Protein AF-A0A703WLR1-F1 (afdb_monomer_lite)

Sequence (209 aa):
PRKRPPRTPEEREQLISGALWGAVGVMTLAILAGAFWLFSSSSPGSDNGQAPAMAQDEPPREAPSARETLNHMGITWDAFTMRAAIERNDTRVTALFLQGGMNWQLAWTEQAFAAGHTEVLQLLLRYPALMDEVKPCRRFITTLSHDMSSGAPLTAMHKTYLQTFCTVPAVVTRQQHDTEQARLRAQARPSADNKKWLKIQSAIYDAIH

Secondary structure (DSSP, 8-state):
-PPPPPPPHHHHHHHHHHHHHHHHHHHHHHHHHHHHHHHH----------PPP----PPPPPPPPHHHHHHHTT---SHHHHHHHHHTT-HHHHHHHHHTT--B-GGGHHHHHHTT-HHHHHHHHT-GGGB--SSHHHHHHHHHHHHHHTT----HHHHHHHHHHS-SHHHHHHHHHHHHHHHHHHHHS--HHHHHHHHHHHHHHHHH-

Foldseek 3Di:
DDDDDDDDPVVVVVVVVVVVVVVVVVVVVVVVVVVVVVVPPPDDPDDDDDDDPPPPPPDPPDDDQLQRVCVVVVHDLDQVSLLVCLLVLVLSNVLSNVSNLAADELVSCLNCVVVVSVNSLVSVVVRLVSHDDDPRVVVLLVSQLVVVLVPDDCDPSVLSVCQSPQLPPVNLVVLVVQLVVLVVVCVVPVDPSSVSSNVSSVVSSVSND

pLDDT: mean 84.67, std 19.69, range [36.78, 98.75]

Radius of gyration: 35.34 Å; chains: 1; bounding box: 86×75×80 Å

Structure (mmCIF, N/CA/C/O backbone):
data_AF-A0A703WLR1-F1
#
_entry.id   AF-A0A703WLR1-F1
#
loop_
_atom_site.group_PDB
_atom_site.id
_atom_site.type_symbol
_atom_site.label_atom_id
_atom_site.label_alt_id
_atom_site.label_comp_id
_atom_site.label_asym_id
_atom_site.label_entity_id
_atom_site.label_seq_id
_atom_site.pdbx_PDB_ins_code
_atom_site.Cartn_x
_atom_site.Cartn_y
_atom_site.Cartn_z
_atom_site.occupancy
_atom_site.B_iso_or_equiv
_atom_site.auth_seq_id
_atom_site.auth_comp_id
_atom_site.auth_asym_id
_atom_site.auth_atom_id
_atom_site.pdbx_PDB_model_num
ATOM 1 N N . PRO A 1 1 ? -62.593 -61.110 56.058 1.00 46.69 1 PRO A N 1
ATOM 2 C CA . PRO A 1 1 ? -61.627 -59.987 55.958 1.00 46.69 1 PRO A CA 1
ATOM 3 C C . PRO A 1 1 ? -60.226 -60.481 55.533 1.00 46.69 1 PRO A C 1
ATOM 5 O O . PRO A 1 1 ? -59.470 -60.986 56.357 1.00 46.69 1 PRO A O 1
ATOM 8 N N . ARG A 1 2 ? -59.899 -60.407 54.233 1.00 40.38 2 ARG A N 1
ATOM 9 C CA . ARG A 1 2 ? -58.567 -60.769 53.706 1.00 40.38 2 ARG A CA 1
ATOM 10 C C . ARG A 1 2 ? -57.555 -59.671 54.065 1.00 40.38 2 ARG A C 1
ATOM 12 O O . ARG A 1 2 ? -57.727 -58.531 53.642 1.00 40.38 2 ARG A O 1
ATOM 19 N N . LYS A 1 3 ? -56.513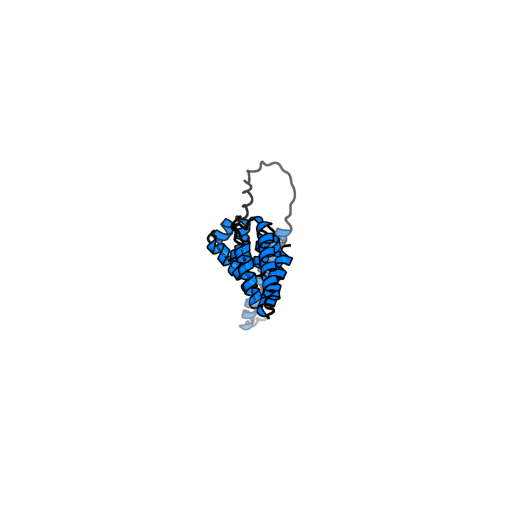 -60.008 54.835 1.00 51.22 3 LYS A N 1
ATOM 20 C CA . LYS A 1 3 ? -55.361 -59.125 55.090 1.00 51.22 3 LYS A CA 1
ATOM 21 C C . LYS A 1 3 ? -54.449 -59.108 53.854 1.00 51.22 3 LYS A C 1
ATOM 23 O O . LYS A 1 3 ? -54.078 -60.170 53.361 1.00 51.22 3 LYS A O 1
ATOM 28 N N . ARG A 1 4 ? -54.121 -57.912 53.348 1.00 56.56 4 ARG A N 1
ATOM 29 C CA . ARG A 1 4 ? -53.139 -57.705 52.267 1.00 56.56 4 ARG A CA 1
ATOM 30 C C . ARG A 1 4 ? -51.719 -58.028 52.767 1.00 56.56 4 ARG A C 1
ATOM 32 O O . ARG A 1 4 ? -51.407 -57.647 53.896 1.00 56.56 4 ARG A O 1
ATOM 39 N N . PRO A 1 5 ? -50.875 -58.692 51.958 1.00 58.88 5 PRO A N 1
ATOM 40 C CA . PRO A 1 5 ? -49.481 -58.958 52.306 1.00 58.88 5 PRO A CA 1
ATOM 41 C C . PRO A 1 5 ? -48.617 -57.679 52.241 1.00 58.88 5 PRO A C 1
ATOM 43 O O . PRO A 1 5 ? -48.977 -56.734 51.533 1.00 58.88 5 PRO A O 1
ATOM 46 N N . PRO A 1 6 ? -47.505 -57.625 53.000 1.00 60.09 6 PRO A N 1
ATOM 47 C CA . PRO A 1 6 ? -46.609 -56.470 53.063 1.00 60.09 6 PRO A CA 1
ATOM 48 C C . PRO A 1 6 ? -45.789 -56.311 51.771 1.00 60.09 6 PRO A C 1
ATOM 50 O O . PRO A 1 6 ? -45.337 -57.297 51.194 1.00 60.09 6 PRO A O 1
ATOM 53 N N . ARG A 1 7 ? -45.610 -55.058 51.329 1.00 54.00 7 ARG A N 1
ATOM 54 C CA . ARG A 1 7 ? -44.878 -54.683 50.103 1.00 54.00 7 ARG A CA 1
ATOM 55 C C . ARG A 1 7 ? -43.366 -54.891 50.235 1.00 54.00 7 ARG A C 1
ATOM 57 O O . ARG A 1 7 ? -42.797 -54.604 51.289 1.00 54.00 7 ARG A O 1
ATOM 64 N N . THR A 1 8 ? -42.734 -55.338 49.152 1.00 64.50 8 THR A N 1
ATOM 65 C CA . THR A 1 8 ? -41.286 -55.568 49.013 1.00 64.50 8 THR A CA 1
ATOM 66 C C . THR A 1 8 ? -40.520 -54.264 48.716 1.00 64.50 8 THR A C 1
ATOM 68 O O . THR A 1 8 ? -41.110 -53.299 48.224 1.00 64.50 8 THR A O 1
ATOM 71 N N . PRO A 1 9 ? -39.210 -54.193 49.032 1.00 57.81 9 PRO A N 1
ATOM 72 C CA . PRO A 1 9 ? -38.400 -52.969 48.926 1.00 57.81 9 PRO A CA 1
ATOM 73 C C . PRO A 1 9 ? -38.309 -52.376 47.509 1.00 57.81 9 PRO A C 1
ATOM 75 O O . PRO A 1 9 ? -38.239 -51.156 47.382 1.00 57.81 9 PRO A O 1
ATOM 78 N N . GLU A 1 10 ? -38.414 -53.188 46.455 1.00 56.84 10 GLU A N 1
ATOM 79 C CA . GLU A 1 10 ? -38.386 -52.708 45.061 1.00 56.84 10 GLU A CA 1
ATOM 80 C C . GLU A 1 10 ? -39.601 -51.831 44.693 1.00 56.84 10 GLU A C 1
ATOM 82 O O . GLU A 1 10 ? -39.481 -50.883 43.917 1.00 56.84 10 GLU A O 1
ATOM 87 N N . GLU A 1 11 ? -40.766 -52.064 45.313 1.00 54.84 11 GLU A N 1
ATOM 88 C CA . GLU A 1 11 ? -41.981 -51.267 45.071 1.00 54.84 11 GLU A CA 1
ATOM 89 C C . GLU A 1 11 ? -41.856 -49.851 45.675 1.00 54.84 11 GLU A C 1
ATOM 91 O O . GLU A 1 11 ? -42.525 -48.917 45.237 1.00 54.84 11 GLU A O 1
ATOM 96 N N . ARG A 1 12 ? -40.970 -49.653 46.665 1.00 55.62 12 ARG A N 1
ATOM 97 C CA . ARG A 1 12 ? -40.674 -48.328 47.242 1.00 55.62 12 ARG A CA 1
ATOM 98 C C . ARG A 1 12 ? -39.767 -47.492 46.342 1.00 55.62 12 ARG A C 1
ATOM 100 O O . ARG A 1 12 ? -39.989 -46.289 46.238 1.00 55.62 12 ARG A O 1
ATOM 107 N N . GLU A 1 13 ? -38.784 -48.100 45.686 1.00 53.94 13 GLU A N 1
ATOM 108 C CA . GLU A 1 13 ? -37.842 -47.375 44.824 1.00 53.94 13 GLU A CA 1
ATOM 109 C C . GLU A 1 13 ? -38.497 -46.900 43.522 1.00 53.94 13 GLU A C 1
ATOM 111 O O . GLU A 1 13 ? -38.251 -45.775 43.085 1.00 53.94 13 GLU A O 1
ATOM 116 N N . GLN A 1 14 ? -39.423 -47.686 42.959 1.00 54.88 14 GLN A N 1
ATOM 117 C CA . GLN A 1 14 ? -40.229 -47.261 41.807 1.00 54.88 14 GLN A CA 1
ATOM 118 C C . GLN A 1 14 ? -41.190 -46.105 42.133 1.00 54.88 14 GLN A C 1
ATOM 120 O O . GLN A 1 14 ? -41.422 -45.240 41.288 1.00 54.88 14 GLN A O 1
ATOM 125 N N . LEU A 1 15 ? -41.716 -46.034 43.361 1.00 56.34 15 LEU A N 1
ATOM 126 C CA . LEU A 1 15 ? -42.541 -44.899 43.798 1.00 56.34 15 LEU A CA 1
ATOM 127 C C . LEU A 1 15 ? -41.709 -43.622 43.990 1.00 56.34 15 LEU A C 1
ATOM 129 O O . LEU A 1 15 ? -42.185 -42.527 43.690 1.00 56.34 15 LEU A O 1
ATOM 133 N N . ILE A 1 16 ? -40.463 -43.757 44.455 1.00 54.78 16 ILE A N 1
ATOM 134 C CA . ILE A 1 16 ? -39.543 -42.628 44.645 1.00 54.78 16 ILE A CA 1
ATOM 135 C C . ILE A 1 16 ? -39.036 -42.105 43.293 1.00 54.78 16 ILE A C 1
ATOM 137 O O . ILE A 1 16 ? -39.002 -40.890 43.087 1.00 54.78 16 ILE A O 1
ATOM 141 N N . SER A 1 17 ? -38.713 -42.988 42.340 1.00 55.53 17 SER A N 1
ATOM 142 C CA . SER A 1 17 ? -38.287 -42.565 40.999 1.00 55.53 17 SER A CA 1
ATOM 143 C C . SER A 1 17 ? -39.435 -41.927 40.205 1.00 55.53 17 SER A C 1
ATOM 145 O O . SER A 1 17 ? -39.232 -40.892 39.571 1.00 55.53 17 SER A O 1
ATOM 147 N N . GLY A 1 18 ? -40.663 -42.448 40.322 1.00 56.47 18 GLY A N 1
ATOM 148 C CA . GLY A 1 18 ? -41.851 -41.855 39.700 1.00 56.47 18 GLY A CA 1
ATOM 149 C C . GLY A 1 18 ? -42.177 -40.446 40.212 1.00 56.47 18 GLY A C 1
ATOM 150 O O . GLY A 1 18 ? -42.551 -39.574 39.427 1.00 56.47 18 GLY A O 1
ATOM 151 N N . ALA A 1 19 ? -41.981 -40.184 41.510 1.00 57.59 19 ALA A N 1
ATOM 152 C CA . ALA A 1 19 ? -42.205 -38.863 42.102 1.00 57.59 19 ALA A CA 1
ATOM 153 C C . ALA A 1 19 ? -41.153 -37.824 41.664 1.00 57.59 19 ALA A C 1
ATOM 155 O O . ALA A 1 19 ? -41.494 -36.670 41.397 1.00 57.59 19 ALA A O 1
ATOM 156 N N . LEU A 1 20 ? -39.886 -38.236 41.543 1.00 59.34 20 LEU A N 1
ATOM 157 C CA . LEU A 1 20 ? -38.783 -37.372 41.105 1.00 59.34 20 LEU A CA 1
ATOM 158 C C . LEU A 1 20 ? -38.925 -36.940 39.640 1.00 59.34 20 LEU A C 1
ATOM 160 O O . LEU A 1 20 ? -38.768 -35.758 39.331 1.00 59.34 20 LEU A O 1
ATOM 164 N N . TRP A 1 21 ? -39.290 -37.862 38.745 1.00 55.69 21 TRP A N 1
ATOM 165 C CA . TRP A 1 21 ? -39.524 -37.527 37.336 1.00 55.69 21 TRP A CA 1
ATOM 166 C C . TRP A 1 21 ? -40.805 -36.706 37.121 1.00 55.69 21 TRP A C 1
ATOM 168 O O . TRP A 1 21 ? -40.839 -35.845 36.240 1.00 55.69 21 TRP A O 1
ATOM 178 N N . GLY A 1 22 ? -41.828 -36.885 37.967 1.00 59.03 22 GLY A N 1
ATOM 179 C CA . GLY A 1 22 ? -43.034 -36.050 37.954 1.00 59.03 22 GLY A CA 1
ATOM 180 C C . GLY A 1 22 ? -42.752 -34.572 38.259 1.00 59.03 22 GLY A C 1
ATOM 181 O O . GLY A 1 22 ? -43.298 -33.693 37.594 1.00 59.03 22 GLY A O 1
ATOM 182 N N . ALA A 1 23 ? -41.853 -34.284 39.206 1.00 58.84 23 ALA A N 1
ATOM 183 C CA . ALA A 1 23 ? -41.486 -32.913 39.569 1.00 58.84 23 ALA A CA 1
ATOM 184 C C . ALA A 1 23 ? -40.753 -32.172 38.434 1.00 58.84 23 ALA A C 1
ATOM 186 O O . ALA A 1 23 ? -41.050 -31.006 38.170 1.00 58.84 23 ALA A O 1
ATOM 187 N N . VAL A 1 24 ? -39.851 -32.853 37.715 1.00 63.34 24 VAL A N 1
ATOM 188 C CA . VAL A 1 24 ? -39.143 -32.270 36.559 1.00 63.34 24 VAL A CA 1
ATOM 189 C C . VAL A 1 24 ? -40.120 -31.953 35.424 1.00 63.34 24 VAL A C 1
ATOM 191 O O . VAL A 1 24 ? -40.064 -30.859 34.865 1.00 63.34 24 VAL A O 1
ATOM 194 N N . GLY A 1 25 ? -41.069 -32.857 35.143 1.00 61.12 25 GLY A N 1
ATOM 195 C CA . GLY A 1 25 ? -42.097 -32.648 34.117 1.00 61.12 25 GLY A CA 1
ATOM 196 C C . GLY A 1 25 ? -42.988 -31.428 34.388 1.00 61.12 25 GLY A C 1
ATOM 197 O O . GLY A 1 25 ? -43.220 -30.616 33.487 1.00 61.12 25 GLY A O 1
ATOM 198 N N . VAL A 1 26 ? -43.431 -31.246 35.638 1.00 66.88 26 VAL A N 1
ATOM 199 C CA . VAL A 1 26 ? -44.234 -30.078 36.050 1.00 66.88 26 VAL A CA 1
ATOM 200 C C . VAL A 1 26 ? -43.423 -28.781 35.951 1.00 66.88 26 VAL A C 1
ATOM 202 O O . VAL A 1 26 ? -43.942 -27.773 35.471 1.00 66.88 26 VAL A O 1
ATOM 205 N N . MET A 1 27 ? -42.139 -28.804 36.324 1.00 61.84 27 MET A N 1
ATOM 206 C CA . MET A 1 27 ? -41.269 -27.626 36.245 1.00 61.84 27 MET A CA 1
ATOM 207 C C . MET A 1 27 ? -41.042 -27.174 34.794 1.00 61.84 27 MET A C 1
ATOM 209 O O . MET A 1 27 ? -41.121 -25.983 34.497 1.00 61.84 27 MET A O 1
ATOM 213 N N . THR A 1 28 ? -40.834 -28.110 33.862 1.00 63.97 28 THR A N 1
ATOM 214 C CA . THR A 1 28 ? -40.693 -27.784 32.432 1.00 63.97 28 THR A CA 1
ATOM 215 C C . THR A 1 28 ? -41.977 -27.222 31.817 1.00 63.97 28 THR A C 1
ATOM 217 O O . THR A 1 28 ? -41.912 -26.270 31.041 1.00 63.97 28 THR A O 1
ATOM 220 N N . LEU A 1 29 ? -43.151 -27.741 32.200 1.00 63.47 29 LEU A N 1
ATOM 221 C CA . LEU A 1 29 ? -44.443 -27.204 31.756 1.00 63.47 29 LEU A CA 1
ATOM 222 C C . LEU A 1 29 ? -44.704 -25.793 32.307 1.00 63.47 29 LEU A C 1
ATOM 224 O O . LEU A 1 29 ? -45.230 -24.953 31.581 1.00 63.47 29 LEU A O 1
ATOM 228 N N . ALA A 1 30 ? -44.285 -25.500 33.542 1.00 61.19 30 ALA A N 1
ATOM 229 C CA . ALA A 1 30 ? -44.392 -24.161 34.123 1.00 61.19 30 ALA A CA 1
ATOM 230 C C . ALA A 1 30 ? -43.510 -23.129 33.394 1.00 61.19 30 ALA A C 1
ATOM 232 O O . ALA A 1 30 ? -43.954 -22.008 33.148 1.00 61.19 30 ALA A O 1
ATOM 233 N N . ILE A 1 31 ? -42.292 -23.510 32.989 1.00 65.06 31 ILE A N 1
ATOM 234 C CA . ILE A 1 31 ? -41.385 -22.634 32.227 1.00 65.06 31 ILE A CA 1
ATOM 235 C C . ILE A 1 31 ? -41.951 -22.346 30.828 1.00 65.06 31 ILE A C 1
ATOM 237 O O . ILE A 1 31 ? -41.931 -21.199 30.381 1.00 65.06 31 ILE A O 1
ATOM 241 N N . LEU A 1 32 ? -42.512 -23.355 30.153 1.00 60.47 32 LEU A N 1
ATOM 242 C CA . LEU A 1 32 ? -43.127 -23.181 28.832 1.00 60.47 32 LEU A CA 1
ATOM 243 C C . LEU A 1 32 ? -44.427 -22.360 28.891 1.00 60.47 32 LEU A C 1
ATOM 245 O O . LEU A 1 32 ? -44.645 -21.511 28.028 1.00 60.47 32 LEU A O 1
ATOM 249 N N . ALA A 1 33 ? -45.257 -22.547 29.921 1.00 58.94 33 ALA A N 1
ATOM 250 C CA . ALA A 1 33 ? -46.454 -21.732 30.134 1.00 58.94 33 ALA A CA 1
ATOM 251 C C . ALA A 1 33 ? -46.106 -20.267 30.467 1.00 58.94 33 ALA A C 1
ATOM 253 O O . ALA A 1 33 ? -46.745 -19.354 29.946 1.00 58.94 33 ALA A O 1
ATOM 254 N N . GLY A 1 34 ? -45.060 -20.031 31.269 1.00 57.19 34 GLY A N 1
ATOM 255 C CA . GLY A 1 34 ? -44.554 -18.686 31.560 1.00 57.19 34 GLY A CA 1
ATOM 256 C C . GLY A 1 34 ? -43.988 -17.981 30.322 1.00 57.19 34 GLY A C 1
ATOM 257 O O . GLY A 1 34 ? -44.270 -16.805 30.102 1.00 57.19 34 GLY A O 1
ATOM 258 N N . ALA A 1 35 ? -43.259 -18.707 29.467 1.00 58.25 35 ALA A N 1
ATOM 259 C CA . ALA A 1 35 ? -42.756 -18.172 28.203 1.00 58.25 35 ALA A CA 1
ATOM 260 C C . ALA A 1 35 ? -43.896 -17.830 27.225 1.00 58.25 35 ALA A C 1
ATOM 262 O O . ALA A 1 35 ? -43.869 -16.773 26.602 1.00 58.25 35 ALA A O 1
ATOM 263 N N . PHE A 1 36 ? -44.934 -18.668 27.129 1.00 57.81 36 PHE A N 1
ATOM 264 C CA . PHE A 1 36 ? -46.099 -18.390 26.282 1.00 57.81 36 PHE A CA 1
ATOM 265 C C . PHE A 1 36 ? -46.909 -17.174 26.769 1.00 57.81 36 PHE A C 1
ATOM 267 O O . PHE A 1 36 ? -47.386 -16.385 25.954 1.00 57.81 36 PHE A O 1
ATOM 274 N N . TRP A 1 37 ? -47.015 -16.968 28.088 1.00 57.16 37 TRP A N 1
ATOM 275 C CA . TRP A 1 37 ? -47.720 -15.812 28.652 1.00 57.16 37 TRP A CA 1
ATOM 276 C C . TRP A 1 37 ? -46.993 -14.485 28.373 1.00 57.16 37 TRP A C 1
ATOM 278 O O . TRP A 1 37 ? -47.643 -13.494 28.048 1.00 57.16 37 TRP A O 1
ATOM 288 N N . LEU A 1 38 ? -45.654 -14.481 28.388 1.00 56.09 38 LEU A N 1
ATOM 289 C CA . LEU A 1 38 ? -44.841 -13.300 28.057 1.00 56.09 38 LEU A CA 1
ATOM 290 C C . LEU A 1 38 ? -44.898 -12.909 26.569 1.00 56.09 38 LEU A C 1
ATOM 292 O O . LEU A 1 38 ? -44.753 -11.734 26.246 1.00 56.09 38 LEU A O 1
ATOM 296 N N . PHE A 1 39 ? -45.136 -13.864 25.663 1.00 52.44 39 PHE A N 1
ATOM 297 C CA . PHE A 1 39 ? -45.285 -13.586 24.226 1.00 52.44 39 PHE A CA 1
ATOM 298 C C . PHE A 1 39 ? -46.722 -13.223 23.808 1.00 52.44 39 PHE A C 1
ATOM 300 O O . PHE A 1 39 ? -46.909 -12.654 22.735 1.00 52.44 39 PHE A O 1
ATOM 307 N N . SER A 1 40 ? -47.731 -13.526 24.635 1.00 51.97 40 SER A N 1
ATOM 308 C CA . SER A 1 40 ? -49.145 -13.227 24.354 1.00 51.97 40 SER A CA 1
ATOM 309 C C . SER A 1 40 ? -49.639 -11.909 24.965 1.00 51.97 40 SER A C 1
ATOM 311 O O . SER A 1 40 ? -50.743 -11.476 24.635 1.00 51.97 40 SER A O 1
ATOM 313 N N . SER A 1 41 ? -48.878 -11.268 25.857 1.00 48.28 41 SER A N 1
ATOM 314 C CA . SER A 1 41 ? -49.281 -10.016 26.511 1.00 48.28 41 SER A CA 1
ATOM 315 C C . SER A 1 41 ? -48.875 -8.756 25.732 1.00 48.28 41 SER A C 1
ATOM 317 O O . SER A 1 41 ? -48.547 -7.730 26.330 1.00 48.28 41 SER A O 1
ATOM 319 N N . SER A 1 42 ? -48.896 -8.801 24.399 1.00 52.50 42 SER A N 1
ATOM 320 C CA . SER A 1 42 ? -48.833 -7.607 23.553 1.00 52.50 42 SER A CA 1
ATOM 321 C C . SER A 1 42 ? -50.194 -6.890 23.571 1.00 52.50 42 SER A C 1
ATOM 323 O O . SER A 1 42 ? -51.087 -7.191 22.787 1.00 52.50 42 SER A O 1
ATOM 325 N N . SER A 1 43 ? -50.302 -5.947 24.515 1.00 50.50 43 SER A N 1
ATOM 326 C CA . SER A 1 43 ? -51.181 -4.765 24.596 1.00 50.50 43 SER A CA 1
ATOM 327 C C . SER A 1 43 ? -52.703 -4.921 24.431 1.00 50.50 43 SER A C 1
ATOM 329 O O . SER A 1 43 ? -53.198 -5.116 23.324 1.00 50.50 43 SER A O 1
ATOM 331 N N . PRO A 1 44 ? -53.485 -4.512 25.447 1.00 41.16 44 PRO A N 1
ATOM 332 C CA . PRO A 1 44 ? -54.644 -3.671 25.224 1.00 41.16 44 PRO A CA 1
ATOM 333 C C . PRO A 1 44 ? -54.212 -2.206 25.358 1.00 41.16 44 PRO A C 1
ATOM 335 O O . PRO A 1 44 ? -53.826 -1.745 26.431 1.00 41.16 44 PRO A O 1
ATOM 338 N N . GLY A 1 45 ? -54.297 -1.454 24.260 1.00 53.25 45 GLY A N 1
ATOM 339 C CA . GLY A 1 45 ? -54.492 -0.016 24.376 1.00 53.25 45 GLY A CA 1
ATOM 340 C C . GLY A 1 45 ? -55.790 0.211 25.151 1.00 53.25 45 GLY A C 1
ATOM 341 O O . GLY A 1 45 ? -56.861 -0.221 24.731 1.00 53.25 45 GLY A O 1
ATOM 342 N N . SER A 1 46 ? -55.693 0.815 26.325 1.00 36.78 46 SER A N 1
ATOM 343 C CA . SER A 1 46 ? -56.839 1.299 27.087 1.00 36.78 46 SER A CA 1
ATOM 344 C C . SER A 1 46 ? -56.411 2.595 27.740 1.00 36.78 46 SER A C 1
ATOM 346 O O . SER A 1 46 ? -55.773 2.625 28.787 1.00 36.78 46 SER A O 1
ATOM 348 N N . ASP A 1 47 ? -56.716 3.655 27.006 1.00 48.16 47 ASP A N 1
ATOM 349 C CA . ASP A 1 47 ? -56.716 5.028 27.459 1.00 48.16 47 ASP A CA 1
ATOM 350 C C . ASP A 1 47 ? -57.678 5.146 28.650 1.00 48.16 47 ASP A C 1
ATOM 352 O O . ASP A 1 47 ? -58.874 4.887 28.522 1.00 48.16 47 ASP A O 1
ATOM 356 N N . ASN A 1 48 ? -57.135 5.440 29.829 1.00 41.59 48 ASN A N 1
ATOM 357 C CA . ASN A 1 48 ? -57.898 5.913 30.976 1.00 41.59 48 ASN A CA 1
ATOM 358 C C . ASN A 1 48 ? -56.966 6.689 31.913 1.00 41.59 48 ASN A C 1
ATOM 360 O O . ASN A 1 48 ? -56.321 6.139 32.800 1.00 41.59 48 ASN A O 1
ATOM 364 N N . GLY A 1 49 ? -56.899 7.995 31.660 1.00 50.00 49 GLY A N 1
ATOM 365 C CA . GLY A 1 49 ? -56.967 9.057 32.664 1.00 50.00 49 GLY A CA 1
ATOM 366 C C . GLY A 1 49 ? -56.389 8.804 34.057 1.00 50.00 49 GLY A C 1
ATOM 367 O O . GLY A 1 49 ? -57.110 8.950 35.035 1.00 50.00 49 GLY A O 1
ATOM 368 N N . GLN A 1 50 ? -55.083 8.584 34.175 1.00 42.31 50 GLN A N 1
ATOM 369 C CA . GLN A 1 50 ? -54.335 8.943 35.380 1.00 42.31 50 GLN A CA 1
ATOM 370 C C . GLN A 1 50 ? -52.971 9.490 34.954 1.00 42.31 50 GLN A C 1
ATOM 372 O O . GLN A 1 50 ? -52.263 8.862 34.171 1.00 42.31 50 GLN A O 1
ATOM 377 N N . ALA A 1 51 ? -52.641 10.693 35.430 1.00 46.22 51 ALA A N 1
ATOM 378 C CA . ALA A 1 51 ? -51.407 11.402 35.102 1.00 46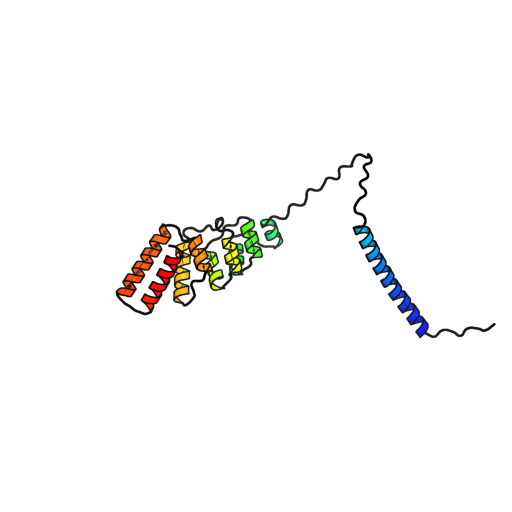.22 51 ALA A CA 1
ATOM 379 C C . ALA A 1 51 ? -50.188 10.469 35.227 1.00 46.22 51 ALA A C 1
ATOM 381 O O . ALA A 1 51 ? -50.023 9.850 36.284 1.00 46.22 51 ALA A O 1
ATOM 382 N N . PRO A 1 52 ? -49.332 10.353 34.195 1.00 43.19 52 PRO A N 1
ATOM 383 C CA . PRO A 1 52 ? -48.169 9.503 34.305 1.00 43.19 52 PRO A CA 1
ATOM 384 C C . PRO A 1 52 ? -47.222 10.157 35.310 1.00 43.19 52 PRO A C 1
ATOM 386 O O . PRO A 1 52 ? -46.772 11.290 35.127 1.00 43.19 52 PRO A O 1
ATOM 389 N N . ALA A 1 53 ? -46.910 9.430 36.384 1.00 48.88 53 ALA A N 1
ATOM 390 C CA . ALA A 1 53 ? -45.632 9.612 37.045 1.00 48.88 53 ALA A CA 1
ATOM 391 C C . ALA A 1 53 ? -44.585 9.542 35.933 1.00 48.88 53 ALA A C 1
ATOM 393 O O . ALA A 1 53 ? -44.580 8.574 35.174 1.00 48.88 53 ALA A O 1
ATOM 394 N N . MET A 1 54 ? -43.793 10.604 35.778 1.00 41.88 54 MET A N 1
ATOM 395 C CA . MET A 1 54 ? -42.745 10.670 34.771 1.00 41.88 54 MET A CA 1
ATOM 396 C C . MET A 1 54 ? -41.804 9.484 34.992 1.00 41.88 54 MET A C 1
ATOM 398 O O . MET A 1 54 ? -40.897 9.549 35.819 1.00 41.88 54 MET A O 1
ATOM 402 N N . ALA A 1 55 ? -42.039 8.388 34.271 1.00 52.69 55 ALA A N 1
ATOM 403 C CA . ALA A 1 55 ? -40.984 7.471 33.920 1.00 52.69 55 ALA A CA 1
ATOM 404 C C . ALA A 1 55 ? -40.028 8.335 33.106 1.00 52.69 55 ALA A C 1
ATOM 406 O O . ALA A 1 55 ? -40.328 8.733 31.982 1.00 52.69 55 ALA A O 1
ATOM 407 N N . GLN A 1 56 ? -38.944 8.754 33.751 1.00 48.44 56 GLN A N 1
ATOM 408 C CA . GLN A 1 56 ? -37.785 9.231 33.031 1.00 48.44 56 GLN A CA 1
ATOM 409 C C . GLN A 1 56 ? -37.396 8.063 32.131 1.00 48.44 56 GLN A C 1
ATOM 411 O O . GLN A 1 56 ? -36.883 7.060 32.624 1.00 48.44 56 GLN A O 1
ATOM 416 N N . ASP A 1 57 ? -37.740 8.154 30.846 1.00 51.16 57 ASP A N 1
ATOM 417 C CA . ASP A 1 57 ? -37.082 7.372 29.811 1.00 51.16 57 ASP A CA 1
ATOM 418 C C . ASP A 1 57 ? -35.590 7.632 30.015 1.00 51.16 57 ASP A C 1
ATOM 420 O O . ASP A 1 57 ? -35.091 8.728 29.743 1.00 51.16 57 ASP A O 1
ATOM 424 N N . GLU A 1 58 ? -34.893 6.664 30.612 1.00 53.25 58 GLU A N 1
ATOM 425 C CA . GLU A 1 58 ? -33.442 6.670 30.641 1.00 53.25 58 GLU A CA 1
ATOM 426 C C . GLU A 1 58 ? -33.032 6.696 29.164 1.00 53.25 58 GLU A C 1
ATOM 428 O O . GLU A 1 58 ? -33.435 5.798 28.414 1.00 53.25 58 GLU A O 1
ATOM 433 N N . PRO A 1 59 ? -32.345 7.755 28.694 1.00 59.38 59 PRO A N 1
ATOM 434 C CA . PRO A 1 59 ? -32.029 7.878 27.282 1.00 59.38 59 PRO A CA 1
ATOM 435 C C . PRO A 1 59 ? -31.298 6.605 26.840 1.00 59.38 59 PRO A C 1
ATOM 437 O O . PRO A 1 59 ? -30.488 6.084 27.618 1.00 59.38 59 PRO A O 1
ATOM 440 N N . PRO A 1 60 ? -31.578 6.073 25.632 1.00 66.06 60 PRO A N 1
ATOM 441 C CA . PRO A 1 60 ? -30.925 4.864 25.150 1.00 66.06 60 PRO A CA 1
ATOM 442 C C . PRO A 1 60 ? -29.422 5.009 25.357 1.00 66.06 60 PRO A C 1
ATOM 444 O O . PRO A 1 60 ? -28.844 5.984 24.875 1.00 66.06 60 PRO A O 1
ATOM 447 N N . ARG A 1 61 ? -28.802 4.091 26.115 1.00 68.00 61 ARG A N 1
ATOM 448 C CA . ARG A 1 61 ? -27.350 4.125 26.326 1.00 68.00 61 ARG A CA 1
ATOM 449 C C . ARG A 1 61 ? -26.684 4.218 24.964 1.00 68.00 61 ARG A C 1
ATOM 451 O O . ARG A 1 61 ? -26.836 3.317 24.138 1.00 68.00 61 ARG A O 1
ATOM 458 N N . GLU A 1 62 ? -25.983 5.321 24.748 1.00 78.69 62 GLU A N 1
ATOM 459 C CA . GLU A 1 62 ? -25.207 5.543 23.541 1.00 78.69 62 GLU A CA 1
ATOM 460 C C . GLU A 1 62 ? -24.231 4.369 23.396 1.00 78.69 62 GLU A C 1
ATOM 462 O O . GLU A 1 62 ? -23.599 3.948 24.372 1.00 78.69 62 GLU A O 1
ATOM 467 N N . ALA A 1 63 ? -24.191 3.749 22.213 1.00 79.81 63 ALA A N 1
ATOM 468 C CA . ALA A 1 63 ? -23.278 2.636 21.981 1.00 79.81 63 ALA A CA 1
ATOM 469 C C . ALA A 1 63 ? -21.842 3.116 22.257 1.00 79.81 63 ALA A C 1
ATOM 471 O O . ALA A 1 63 ? -21.506 4.232 21.852 1.00 79.81 63 ALA A O 1
ATOM 472 N N . PRO A 1 64 ? -20.999 2.309 22.933 1.00 86.69 64 PRO A N 1
ATOM 473 C CA . PRO A 1 64 ? -19.673 2.754 23.330 1.00 86.69 64 PRO A CA 1
ATOM 474 C C . PRO A 1 64 ? -18.879 3.195 22.106 1.00 86.69 64 PRO A C 1
ATOM 476 O O . PRO A 1 64 ? -18.891 2.528 21.064 1.00 86.69 64 PRO A O 1
ATOM 479 N N . SER A 1 65 ? -18.165 4.309 22.236 1.00 93.56 65 SER A N 1
ATOM 480 C CA . SER A 1 65 ? -17.330 4.809 21.148 1.00 93.56 65 SER A CA 1
ATOM 481 C C . SER A 1 65 ? -16.234 3.795 20.788 1.00 93.56 65 SER A C 1
ATOM 483 O O . SER A 1 65 ? -15.874 2.906 21.571 1.00 93.56 65 SER A O 1
ATOM 485 N N . ALA A 1 66 ? -15.646 3.917 19.594 1.00 96.06 66 ALA A N 1
ATOM 486 C CA . ALA A 1 66 ? -14.564 3.019 19.182 1.00 96.06 66 ALA A CA 1
ATOM 487 C C . ALA A 1 66 ? -13.363 3.076 20.152 1.00 96.06 66 ALA A C 1
ATOM 489 O O . ALA A 1 66 ? -12.743 2.053 20.445 1.00 96.06 66 ALA A O 1
ATOM 490 N N . ARG A 1 67 ? -13.087 4.262 20.715 1.00 95.06 67 ARG A N 1
ATOM 491 C CA . ARG A 1 67 ? -12.044 4.467 21.732 1.00 95.06 67 ARG A CA 1
ATOM 492 C C . ARG A 1 67 ? -12.403 3.824 23.068 1.00 95.06 67 ARG A C 1
ATOM 494 O O . ARG A 1 67 ? -11.556 3.160 23.656 1.00 95.06 67 ARG A O 1
ATOM 501 N N . GLU A 1 68 ? -13.643 3.970 23.530 1.00 95.56 68 GLU A N 1
ATOM 502 C CA . GLU A 1 68 ? -14.121 3.285 24.742 1.00 95.56 68 GLU A CA 1
ATOM 503 C C . GLU A 1 68 ? -14.053 1.768 24.595 1.00 95.56 68 GLU A C 1
ATOM 505 O O . GLU A 1 68 ? -13.601 1.080 25.506 1.00 95.56 68 GLU A O 1
ATOM 510 N N . THR A 1 69 ? -14.425 1.246 23.426 1.00 97.06 69 THR A N 1
ATOM 511 C CA . THR A 1 69 ? -14.352 -0.188 23.136 1.00 97.06 69 THR A CA 1
ATOM 512 C C . THR A 1 69 ? -12.912 -0.704 23.224 1.00 97.06 69 THR A C 1
ATOM 514 O O . THR A 1 69 ? -12.675 -1.740 23.845 1.00 97.06 69 THR A O 1
ATOM 517 N N . LEU A 1 70 ? -11.938 0.022 22.661 1.00 97.19 70 LEU A N 1
ATOM 518 C CA . LEU A 1 70 ? -10.515 -0.325 22.784 1.00 97.19 70 LEU A CA 1
ATOM 519 C C . LEU A 1 70 ? -10.034 -0.271 24.238 1.00 97.19 70 LEU A C 1
ATOM 521 O O . LEU A 1 70 ? -9.380 -1.209 24.696 1.00 97.19 70 LEU A O 1
ATOM 525 N N . ASN A 1 71 ? -10.426 0.763 24.985 1.00 96.25 71 ASN A N 1
ATOM 526 C CA . ASN A 1 71 ? -10.086 0.893 26.401 1.00 96.25 71 ASN A CA 1
ATOM 527 C C . ASN A 1 71 ? -10.659 -0.265 27.235 1.00 96.25 71 ASN A C 1
ATOM 529 O O . ASN A 1 71 ? -9.952 -0.828 28.067 1.00 96.25 71 ASN A O 1
ATOM 533 N N . HIS A 1 72 ? -11.907 -0.679 26.985 1.00 96.44 72 HIS A N 1
ATOM 534 C CA . HIS A 1 72 ? -12.519 -1.843 27.640 1.00 96.44 72 HIS A CA 1
ATOM 535 C C . HIS A 1 72 ? -11.824 -3.164 27.282 1.00 96.44 72 HIS A C 1
ATOM 537 O O . HIS A 1 72 ? -11.843 -4.104 28.072 1.00 96.44 72 HIS A O 1
ATOM 543 N N . MET A 1 73 ? -11.182 -3.236 26.114 1.00 97.12 73 MET A N 1
ATOM 544 C CA . MET A 1 73 ? -10.338 -4.363 25.710 1.00 97.12 73 MET A CA 1
ATOM 545 C C . MET A 1 73 ? -8.916 -4.298 26.296 1.00 97.12 73 MET A C 1
ATOM 547 O O . MET A 1 73 ? -8.116 -5.193 26.033 1.00 97.12 73 MET A O 1
ATOM 551 N N . GLY A 1 74 ? -8.582 -3.260 27.071 1.00 96.94 74 GLY A N 1
ATOM 552 C CA . GLY A 1 74 ? -7.234 -3.041 27.599 1.00 96.94 74 GLY A CA 1
ATOM 553 C C . GLY A 1 74 ? -6.216 -2.630 26.531 1.00 96.94 74 GLY A C 1
ATOM 554 O O . GLY A 1 74 ? -5.017 -2.809 26.731 1.00 96.94 74 GLY A O 1
ATOM 555 N N . ILE A 1 75 ? -6.678 -2.110 25.390 1.00 97.81 75 ILE A N 1
ATOM 556 C CA . ILE A 1 75 ? -5.834 -1.681 24.274 1.00 97.81 75 ILE A CA 1
ATOM 557 C C . ILE A 1 75 ? -5.634 -0.169 24.348 1.00 97.81 75 ILE A C 1
ATOM 559 O O . ILE A 1 75 ? -6.598 0.595 24.356 1.00 97.81 75 ILE A O 1
ATOM 563 N N . THR A 1 76 ? -4.377 0.268 24.376 1.00 96.56 76 THR A N 1
ATOM 564 C CA . THR A 1 76 ? -4.021 1.688 24.416 1.00 96.56 76 THR A CA 1
ATOM 565 C C . THR A 1 76 ? -4.254 2.366 23.068 1.00 96.56 76 THR A C 1
ATOM 567 O O . THR A 1 76 ? -3.996 1.800 22.005 1.00 96.56 76 THR A O 1
ATOM 570 N N . TRP A 1 77 ? -4.742 3.609 23.104 1.00 97.12 77 TRP A N 1
ATOM 571 C CA . TRP A 1 77 ? -4.950 4.418 21.904 1.00 97.12 77 TRP A CA 1
ATOM 572 C C . TRP A 1 77 ? -3.639 5.069 21.439 1.00 97.12 77 TRP A C 1
ATOM 574 O O . TRP A 1 77 ? -3.362 6.228 21.751 1.00 97.12 77 TRP A O 1
ATOM 584 N N . ASP A 1 78 ? -2.814 4.331 20.697 1.00 97.31 78 ASP A N 1
ATOM 585 C CA . ASP A 1 78 ? -1.543 4.836 20.171 1.00 97.31 78 ASP A CA 1
ATOM 586 C C . ASP A 1 78 ? -1.139 4.191 18.830 1.00 97.31 78 ASP A C 1
ATOM 588 O O . ASP A 1 78 ? -1.612 3.117 18.446 1.00 97.31 78 ASP A O 1
ATOM 592 N N . ALA A 1 79 ? -0.238 4.868 18.111 1.00 97.69 79 ALA A N 1
ATOM 593 C CA . ALA A 1 79 ? 0.201 4.468 16.775 1.00 97.69 79 ALA A CA 1
ATOM 594 C C . ALA A 1 79 ? 0.958 3.130 16.755 1.00 97.69 79 ALA A C 1
ATOM 596 O O . ALA A 1 79 ? 0.851 2.384 15.782 1.00 97.69 79 ALA A O 1
ATOM 597 N N . PHE A 1 80 ? 1.719 2.812 17.807 1.00 97.88 80 PHE A N 1
ATOM 598 C CA . PHE A 1 80 ? 2.457 1.552 17.883 1.00 97.88 80 PHE A CA 1
ATOM 599 C C . PHE A 1 80 ? 1.484 0.377 17.986 1.00 97.88 80 PHE A C 1
ATOM 601 O O . PHE A 1 80 ? 1.606 -0.602 17.251 1.00 97.88 80 PHE A O 1
ATOM 608 N N . THR A 1 81 ? 0.465 0.514 18.828 1.00 98.12 81 THR A N 1
ATOM 609 C CA . THR A 1 81 ? -0.580 -0.491 19.008 1.00 98.12 81 THR A CA 1
ATOM 610 C C . THR A 1 81 ? -1.416 -0.678 17.743 1.00 98.12 81 THR A C 1
ATOM 612 O O . THR A 1 81 ? -1.655 -1.818 17.331 1.00 98.12 81 THR A O 1
ATOM 615 N N . MET A 1 82 ? -1.791 0.413 17.064 1.00 98.31 82 MET A N 1
ATOM 616 C CA . MET A 1 82 ? -2.487 0.338 15.776 1.00 98.31 82 MET A CA 1
ATOM 617 C C . MET A 1 82 ? -1.632 -0.351 14.705 1.00 98.31 82 MET A C 1
ATOM 619 O O . MET A 1 82 ? -2.115 -1.252 14.015 1.00 98.31 82 MET A O 1
ATOM 623 N N . ARG A 1 83 ? -0.354 0.028 14.581 1.00 98.44 83 ARG A N 1
ATOM 624 C CA . ARG A 1 83 ? 0.588 -0.612 13.656 1.00 98.44 83 ARG A CA 1
ATOM 625 C C . ARG A 1 83 ? 0.705 -2.108 13.937 1.00 98.44 83 ARG A C 1
ATOM 627 O O . ARG A 1 83 ? 0.598 -2.908 13.014 1.00 98.44 83 ARG A O 1
ATOM 634 N N . ALA A 1 84 ? 0.875 -2.495 15.197 1.00 98.31 84 ALA A N 1
ATOM 635 C CA . ALA A 1 84 ? 1.004 -3.897 15.573 1.00 98.31 84 ALA A CA 1
ATOM 636 C C . ALA A 1 84 ? -0.279 -4.700 15.273 1.00 98.31 84 ALA A C 1
ATOM 638 O O . ALA A 1 84 ? -0.197 -5.868 14.897 1.00 98.31 84 ALA A O 1
ATOM 639 N N . ALA A 1 85 ? -1.464 -4.091 15.398 1.00 98.56 85 ALA A N 1
ATOM 640 C 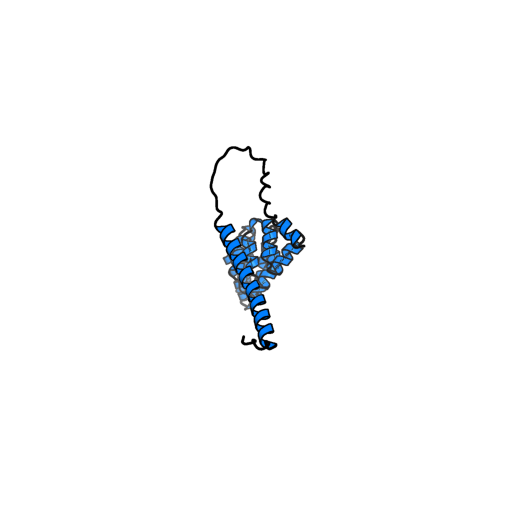CA . ALA A 1 85 ? -2.722 -4.709 14.972 1.00 98.56 85 ALA A CA 1
ATOM 641 C C . ALA A 1 85 ? -2.754 -4.955 13.452 1.00 98.56 85 ALA A C 1
ATOM 643 O O . ALA A 1 85 ? -3.131 -6.045 13.021 1.00 98.56 85 ALA A O 1
ATOM 644 N N . ILE A 1 86 ? -2.272 -3.994 12.652 1.00 98.62 86 ILE A N 1
ATOM 645 C CA . ILE A 1 86 ? -2.138 -4.148 11.194 1.00 98.62 86 ILE A CA 1
ATOM 646 C C . ILE A 1 86 ? -1.188 -5.299 10.852 1.00 98.62 86 ILE A C 1
ATOM 648 O O . ILE A 1 86 ? -1.533 -6.185 10.072 1.00 98.62 86 ILE A O 1
ATOM 652 N N . GLU A 1 87 ? -0.012 -5.332 11.475 1.00 97.81 87 GLU A N 1
ATOM 653 C CA . GLU A 1 87 ? 0.993 -6.371 11.230 1.00 97.81 87 GLU A CA 1
ATOM 654 C C . GLU A 1 87 ? 0.474 -7.777 11.572 1.00 97.81 87 GLU A C 1
ATOM 656 O O . GLU A 1 87 ? 0.830 -8.732 10.887 1.00 97.81 87 GLU A O 1
ATOM 661 N N . ARG A 1 88 ? -0.417 -7.914 12.564 1.00 97.94 88 ARG A N 1
ATOM 662 C CA . ARG A 1 88 ? -1.050 -9.189 12.957 1.00 97.94 88 ARG A CA 1
ATOM 663 C C . ARG A 1 88 ? -2.345 -9.528 12.207 1.00 97.94 88 ARG A C 1
ATOM 665 O O . ARG A 1 88 ? -2.974 -10.524 12.551 1.00 97.94 88 ARG A O 1
ATOM 672 N N . ASN A 1 89 ? -2.752 -8.729 11.217 1.00 98.50 89 ASN A N 1
ATOM 673 C CA . ASN A 1 89 ? -4.036 -8.875 10.514 1.00 98.50 89 ASN A CA 1
ATOM 674 C C . ASN A 1 89 ? -5.270 -8.793 11.444 1.00 98.50 89 ASN A C 1
ATOM 676 O O . ASN A 1 89 ? -6.312 -9.387 11.169 1.00 98.50 89 ASN A O 1
ATOM 680 N N . ASP A 1 90 ? -5.176 -8.061 12.558 1.00 98.44 90 ASP A N 1
ATOM 681 C CA . ASP A 1 90 ? -6.278 -7.893 13.510 1.00 98.44 90 ASP A CA 1
ATOM 682 C C . ASP A 1 90 ? -7.258 -6.826 13.009 1.00 98.44 90 ASP A C 1
ATOM 684 O O . ASP A 1 90 ? -7.249 -5.663 13.421 1.00 98.44 90 ASP A O 1
ATOM 688 N N . THR A 1 91 ? -8.116 -7.231 12.076 1.00 98.44 91 THR A N 1
ATOM 689 C CA . THR A 1 91 ? -9.063 -6.324 11.418 1.00 98.44 91 THR A CA 1
ATOM 690 C C . THR A 1 91 ? -10.071 -5.708 12.385 1.00 98.44 91 THR A C 1
ATOM 692 O O . THR A 1 91 ? -10.533 -4.595 12.138 1.00 98.44 91 THR A O 1
ATOM 695 N N . ARG A 1 92 ? -10.388 -6.373 13.506 1.00 98.25 92 ARG A N 1
ATOM 696 C CA . ARG A 1 92 ? -11.296 -5.846 14.533 1.00 98.25 92 ARG A CA 1
ATOM 697 C C . ARG A 1 92 ? -10.664 -4.664 15.255 1.00 98.25 92 ARG A C 1
ATOM 699 O O . ARG A 1 92 ? -11.275 -3.600 15.324 1.00 98.25 92 ARG A O 1
ATOM 706 N N . VAL A 1 93 ? -9.451 -4.838 15.777 1.00 98.44 93 VAL A N 1
ATOM 707 C CA . VAL A 1 93 ? -8.741 -3.765 16.484 1.00 98.44 93 VAL A CA 1
ATOM 708 C C . VAL A 1 93 ? -8.397 -2.636 15.520 1.00 98.44 93 VAL A C 1
ATOM 710 O O . VAL A 1 93 ? -8.679 -1.476 15.816 1.00 98.44 93 VAL A O 1
ATOM 713 N N . THR A 1 94 ? -7.878 -2.956 14.331 1.00 98.75 94 THR A N 1
ATOM 714 C CA . THR A 1 94 ? -7.584 -1.947 13.305 1.00 98.75 94 THR A CA 1
ATOM 715 C C . THR A 1 94 ? -8.834 -1.155 12.914 1.00 98.75 94 THR A C 1
ATOM 717 O O . THR A 1 94 ? -8.754 0.064 12.778 1.00 98.75 94 THR A O 1
ATOM 720 N N . ALA A 1 95 ? -10.001 -1.796 12.783 1.00 98.62 95 ALA A N 1
ATOM 721 C CA . ALA A 1 95 ? -11.238 -1.091 12.452 1.00 98.62 95 ALA A CA 1
ATOM 722 C C . ALA A 1 95 ? -11.646 -0.101 13.547 1.00 98.62 95 ALA A C 1
ATOM 724 O O . ALA A 1 95 ? -12.042 1.010 13.215 1.00 98.62 95 ALA A O 1
ATOM 725 N N . LEU A 1 96 ? -11.500 -0.457 14.826 1.00 98.56 96 LEU A N 1
ATOM 726 C CA . LEU A 1 96 ? -11.796 0.454 15.936 1.00 98.56 96 LEU A CA 1
ATOM 727 C C . LEU A 1 96 ? -10.871 1.683 15.925 1.00 98.56 96 LEU A C 1
ATOM 729 O O . LEU A 1 96 ? -11.335 2.808 16.112 1.00 98.56 96 LEU A O 1
ATOM 733 N N . PHE A 1 97 ? -9.581 1.498 15.635 1.00 98.69 97 PHE A N 1
ATOM 734 C CA . PHE A 1 97 ? -8.654 2.620 15.456 1.00 98.69 97 PHE A CA 1
ATOM 735 C C . PHE A 1 97 ? -9.071 3.546 14.307 1.00 98.69 97 PHE A C 1
ATOM 737 O O . PHE A 1 97 ? -9.116 4.764 14.471 1.00 98.69 97 PHE A O 1
ATOM 744 N N . LEU A 1 98 ? -9.435 2.980 13.157 1.00 98.50 98 LEU A N 1
ATOM 745 C CA . LEU A 1 98 ? -9.861 3.762 11.994 1.00 98.50 98 LEU A CA 1
ATOM 746 C C . LEU A 1 98 ? -11.199 4.478 12.241 1.00 98.50 98 LEU A C 1
ATOM 748 O O . LEU A 1 98 ? -11.341 5.653 11.916 1.00 98.50 98 LEU A O 1
ATOM 752 N N . GLN A 1 99 ? -12.160 3.812 12.882 1.00 97.81 99 GLN A N 1
ATOM 753 C CA . GLN A 1 99 ? -13.454 4.396 13.255 1.00 97.81 99 GLN A CA 1
ATOM 754 C C . GLN A 1 99 ? -13.309 5.537 14.267 1.00 97.81 99 GLN A C 1
ATOM 756 O O . GLN A 1 99 ? -14.036 6.522 14.188 1.00 97.81 99 GLN A O 1
ATOM 761 N N . GLY A 1 100 ? -12.354 5.440 15.196 1.00 96.75 100 GLY A N 1
ATOM 762 C CA . GLY A 1 100 ? -12.022 6.526 16.122 1.00 96.75 100 GLY A CA 1
ATOM 763 C C . GLY A 1 100 ? -11.122 7.619 15.521 1.00 96.75 100 GLY A C 1
ATOM 764 O O . GLY A 1 100 ? -10.624 8.471 16.269 1.00 96.75 100 GLY A O 1
ATOM 765 N N . GLY A 1 101 ? -10.881 7.577 14.204 1.00 97.38 101 GLY A N 1
ATOM 766 C CA . GLY A 1 101 ? -10.161 8.597 13.443 1.00 97.38 101 GLY A CA 1
ATOM 767 C C . GLY A 1 101 ? -8.642 8.578 13.613 1.00 97.38 101 GLY A C 1
ATOM 768 O O . GLY A 1 101 ? -8.015 9.623 13.467 1.00 97.38 101 GLY A O 1
ATOM 769 N N . MET A 1 102 ? -8.035 7.442 13.975 1.00 98.00 102 MET A N 1
ATOM 770 C CA . MET A 1 102 ? -6.574 7.354 14.027 1.00 98.00 102 MET A CA 1
ATOM 771 C C . MET A 1 102 ? -5.981 7.320 12.617 1.00 98.00 102 MET A C 1
ATOM 773 O O . MET A 1 102 ? -6.379 6.502 11.783 1.00 98.00 102 MET A O 1
ATOM 777 N N . ASN A 1 103 ? -4.991 8.180 12.386 1.00 98.38 103 ASN A N 1
ATOM 778 C CA . ASN A 1 103 ? -4.213 8.173 11.156 1.00 98.38 103 ASN A CA 1
ATOM 779 C C . ASN A 1 103 ? -3.339 6.917 11.057 1.00 98.38 103 ASN A C 1
ATOM 781 O O . ASN A 1 103 ? -2.844 6.400 12.060 1.00 98.38 103 ASN A O 1
ATOM 785 N N . TRP A 1 104 ? -3.095 6.467 9.830 1.00 98.25 104 TRP A N 1
ATOM 786 C CA . TRP A 1 104 ? -2.209 5.348 9.524 1.00 98.25 104 TRP A CA 1
ATOM 787 C C . TRP A 1 104 ? -1.187 5.722 8.451 1.00 98.25 104 TRP A C 1
ATOM 789 O O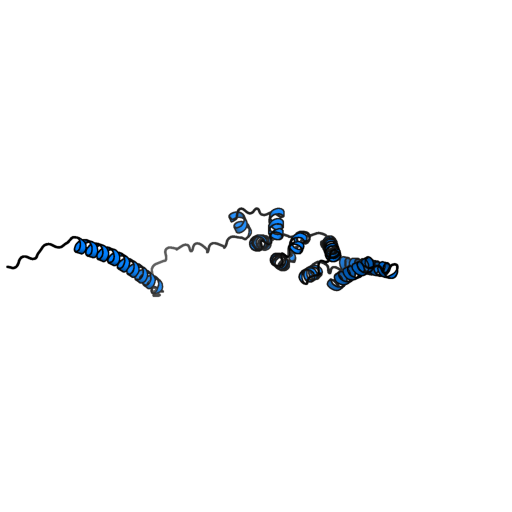 . TRP A 1 104 ? -1.350 6.706 7.739 1.00 98.25 104 TRP A O 1
ATOM 799 N N . GLN A 1 105 ? -0.112 4.942 8.333 1.00 98.19 105 GLN A N 1
ATOM 800 C CA . GLN A 1 105 ? 0.962 5.196 7.365 1.00 98.19 105 GLN A CA 1
ATOM 801 C C . GLN A 1 105 ? 1.047 4.065 6.343 1.00 98.19 105 GLN A C 1
ATOM 803 O O . GLN A 1 105 ? 0.921 2.889 6.699 1.00 98.19 105 GLN A O 1
ATOM 808 N N . LEU A 1 106 ? 1.332 4.399 5.083 1.00 97.75 106 LEU A N 1
ATOM 809 C CA . LEU A 1 106 ? 1.525 3.409 4.025 1.00 97.75 106 LEU A CA 1
ATOM 810 C C . LEU A 1 106 ? 2.682 2.460 4.361 1.00 97.75 106 LEU A C 1
ATOM 812 O O . LEU A 1 106 ? 2.577 1.257 4.131 1.00 97.75 106 LEU A O 1
ATOM 816 N N . ALA A 1 107 ? 3.741 2.964 4.993 1.00 96.81 107 ALA A N 1
ATOM 817 C CA . ALA A 1 107 ? 4.873 2.163 5.453 1.00 96.81 107 ALA A CA 1
ATOM 818 C C . ALA A 1 107 ? 4.495 1.037 6.439 1.00 96.81 107 ALA A C 1
ATOM 820 O O . ALA A 1 107 ? 5.265 0.095 6.615 1.00 96.81 107 ALA A O 1
ATOM 821 N N . TRP A 1 108 ? 3.336 1.105 7.104 1.00 97.56 108 TRP A N 1
ATOM 822 C CA . TRP A 1 108 ? 2.880 0.043 8.016 1.00 97.56 108 TRP A CA 1
ATOM 823 C C . TRP A 1 108 ? 2.296 -1.160 7.266 1.00 97.56 108 TRP A C 1
ATOM 825 O O . TRP A 1 108 ? 2.129 -2.229 7.844 1.00 97.56 108 TRP A O 1
ATOM 835 N N . THR A 1 109 ? 2.022 -1.008 5.969 1.00 97.88 109 THR A N 1
ATOM 836 C CA . THR A 1 109 ? 1.485 -2.082 5.127 1.00 97.88 109 THR A CA 1
ATOM 837 C C . THR A 1 109 ? 2.551 -3.047 4.621 1.00 97.88 109 THR A C 1
ATOM 839 O O . THR A 1 109 ? 2.203 -4.149 4.217 1.00 97.88 109 THR A O 1
ATOM 842 N N . GLU A 1 110 ? 3.837 -2.684 4.676 1.00 95.25 110 GLU A N 1
ATOM 843 C CA . GLU A 1 110 ? 4.937 -3.491 4.121 1.00 95.25 110 GLU A CA 1
ATOM 844 C C . GLU A 1 110 ? 4.952 -4.915 4.692 1.00 95.25 110 GLU A C 1
ATOM 846 O O . GLU A 1 110 ? 4.950 -5.892 3.945 1.00 95.25 110 GLU A O 1
ATOM 851 N N . GLN A 1 111 ? 4.877 -5.042 6.020 1.00 95.94 111 GLN A N 1
ATOM 852 C CA . GLN A 1 111 ? 4.855 -6.347 6.679 1.00 95.94 111 GLN A CA 1
ATOM 853 C C . GLN A 1 111 ? 3.564 -7.120 6.371 1.00 95.94 111 GLN A C 1
ATOM 855 O O . GLN A 1 111 ? 3.604 -8.334 6.186 1.00 95.94 111 GLN A O 1
ATOM 860 N N . ALA A 1 112 ? 2.426 -6.426 6.282 1.00 97.81 112 ALA A N 1
ATOM 861 C CA . ALA A 1 112 ? 1.149 -7.040 5.925 1.00 97.81 112 ALA A CA 1
ATOM 862 C C . ALA A 1 112 ? 1.160 -7.573 4.480 1.00 97.81 112 ALA A C 1
ATOM 864 O O . ALA A 1 112 ? 0.637 -8.656 4.225 1.00 97.81 112 ALA A O 1
ATOM 865 N N . PHE A 1 113 ? 1.808 -6.872 3.544 1.00 97.62 113 PHE A N 1
ATOM 866 C CA . PHE A 1 113 ? 2.039 -7.365 2.186 1.00 97.62 113 PHE A CA 1
ATOM 867 C C . PHE A 1 113 ? 2.937 -8.603 2.178 1.00 97.62 113 PHE A C 1
ATOM 869 O O . PHE A 1 113 ? 2.562 -9.612 1.579 1.00 97.62 113 PHE A O 1
ATOM 876 N N . ALA A 1 114 ? 4.072 -8.555 2.881 1.00 95.19 114 ALA A N 1
ATOM 877 C CA . ALA A 1 114 ? 5.010 -9.674 2.965 1.00 95.19 114 ALA A CA 1
ATOM 878 C C . ALA A 1 114 ? 4.376 -10.933 3.584 1.00 95.19 114 ALA A C 1
ATOM 880 O O . ALA A 1 114 ? 4.661 -12.049 3.154 1.00 95.19 114 ALA A O 1
ATOM 881 N N . ALA A 1 115 ? 3.485 -10.755 4.563 1.00 96.50 115 ALA A N 1
ATOM 882 C CA . ALA A 1 115 ? 2.765 -11.839 5.225 1.00 96.50 115 ALA A CA 1
ATOM 883 C C . ALA A 1 115 ? 1.470 -12.269 4.504 1.00 96.50 115 ALA A C 1
ATOM 885 O O . ALA A 1 115 ? 0.813 -13.214 4.934 1.00 96.50 115 ALA A O 1
ATOM 886 N N . GLY A 1 116 ? 1.077 -11.598 3.414 1.00 96.25 116 GLY A N 1
ATOM 887 C CA . GLY A 1 116 ? -0.150 -11.921 2.678 1.00 96.25 116 GLY A CA 1
ATOM 888 C C . GLY A 1 116 ? -1.445 -11.591 3.433 1.00 96.25 116 GLY A C 1
ATOM 889 O O . GLY A 1 116 ? -2.480 -12.200 3.176 1.00 96.25 116 GLY A O 1
ATOM 890 N N . HIS A 1 117 ? -1.411 -10.628 4.353 1.00 97.94 117 HIS A N 1
ATOM 891 C CA . HIS A 1 117 ? -2.542 -10.207 5.184 1.00 97.94 117 HIS A CA 1
ATOM 892 C C . HIS A 1 117 ? -3.523 -9.327 4.390 1.00 97.94 117 HIS A C 1
ATOM 894 O O . HIS A 1 117 ? -3.611 -8.113 4.572 1.00 97.94 117 HIS A O 1
ATOM 900 N N . THR A 1 118 ? -4.254 -9.922 3.448 1.00 96.75 118 THR A N 1
ATOM 901 C CA . THR A 1 118 ? -5.081 -9.164 2.496 1.00 96.75 118 THR A CA 1
ATOM 902 C C . THR A 1 118 ? -6.271 -8.453 3.135 1.00 96.75 118 THR A C 1
ATOM 904 O O . THR A 1 118 ? -6.704 -7.425 2.624 1.00 96.75 118 THR A O 1
ATOM 907 N N . GLU A 1 119 ? -6.807 -8.969 4.238 1.00 98.38 119 GLU A N 1
ATOM 908 C CA . GLU A 1 119 ? -8.033 -8.455 4.864 1.00 98.38 119 GLU A CA 1
ATOM 909 C C . GLU A 1 119 ? -7.798 -7.099 5.531 1.00 98.38 119 GLU A C 1
ATOM 911 O O . GLU A 1 119 ? -8.573 -6.159 5.333 1.00 98.38 119 GLU A O 1
ATOM 916 N N . VAL A 1 120 ? -6.695 -6.958 6.271 1.00 98.62 120 VAL A N 1
ATOM 917 C CA . VAL A 1 120 ? -6.331 -5.671 6.867 1.00 98.62 120 VAL A CA 1
ATOM 918 C C . VAL A 1 120 ? -5.909 -4.648 5.815 1.00 98.62 120 VAL A C 1
ATOM 920 O O . VAL A 1 120 ? -6.247 -3.474 5.940 1.00 98.62 120 VAL A O 1
ATOM 923 N N . LEU A 1 121 ? -5.270 -5.082 4.724 1.00 98.69 121 LEU A N 1
ATOM 924 C CA . LEU A 1 121 ? -4.959 -4.207 3.590 1.00 98.69 121 LEU A CA 1
ATOM 925 C C . LEU A 1 121 ? -6.247 -3.669 2.934 1.00 98.69 121 LEU A C 1
ATOM 927 O O . LEU A 1 121 ? -6.400 -2.468 2.719 1.00 98.69 121 LEU A O 1
ATOM 931 N N . GLN A 1 122 ? -7.240 -4.532 2.705 1.00 98.56 122 GLN A N 1
ATOM 932 C CA . GLN A 1 122 ? -8.558 -4.100 2.221 1.00 98.56 122 GLN A CA 1
ATOM 933 C C . GLN A 1 122 ? -9.273 -3.177 3.211 1.00 98.56 122 GLN A C 1
ATOM 935 O O . GLN A 1 122 ? -9.973 -2.250 2.805 1.00 98.56 122 GLN A O 1
ATOM 940 N N . LEU A 1 123 ? -9.118 -3.413 4.515 1.00 98.75 123 LEU A N 1
ATOM 941 C CA . LEU A 1 123 ? -9.650 -2.523 5.540 1.00 98.75 123 LEU A CA 1
ATOM 942 C C . LEU A 1 123 ? -9.033 -1.124 5.444 1.00 98.75 123 LEU A C 1
ATOM 944 O O . LEU A 1 123 ? -9.787 -0.158 5.415 1.00 98.75 123 LEU A O 1
ATOM 948 N N . LEU A 1 124 ? -7.711 -1.003 5.333 1.00 98.69 124 LEU A N 1
ATOM 949 C CA . LEU A 1 124 ? -7.037 0.296 5.227 1.00 98.69 124 LEU A CA 1
ATOM 950 C C . LEU A 1 124 ? -7.459 1.068 3.966 1.00 98.69 124 LEU A C 1
ATOM 952 O O . LEU A 1 124 ? -7.681 2.276 4.034 1.00 98.69 124 LEU A O 1
ATOM 956 N N . LEU A 1 125 ? -7.684 0.377 2.842 1.00 98.44 125 LEU A N 1
ATOM 957 C CA . LEU A 1 125 ? -8.202 0.987 1.608 1.00 98.44 125 LEU A CA 1
ATOM 958 C C . LEU A 1 125 ? -9.623 1.559 1.730 1.00 98.44 125 LEU A C 1
ATOM 960 O O . LEU A 1 125 ? -10.013 2.371 0.896 1.00 98.44 125 LEU A O 1
ATOM 964 N N . ARG A 1 126 ? -10.396 1.184 2.759 1.00 98.25 126 ARG A N 1
ATOM 965 C CA . ARG A 1 126 ? -11.693 1.821 3.060 1.00 98.25 126 ARG A CA 1
ATOM 966 C C . ARG A 1 126 ? -11.546 3.162 3.777 1.00 98.25 126 ARG A C 1
ATOM 968 O O . ARG A 1 126 ? -12.498 3.934 3.806 1.00 98.25 126 ARG A O 1
ATOM 975 N N . TYR A 1 127 ? -10.365 3.448 4.320 1.00 98.31 127 TYR A N 1
ATOM 976 C CA . TYR A 1 127 ? -10.056 4.676 5.050 1.00 98.31 127 TYR A CA 1
ATOM 977 C C . TYR A 1 127 ? -8.846 5.406 4.437 1.00 98.31 127 TYR A C 1
ATOM 979 O O . TYR A 1 127 ? -7.908 5.748 5.162 1.00 98.31 127 TYR A O 1
ATOM 987 N N . PRO A 1 128 ? -8.830 5.683 3.116 1.00 97.25 128 PRO A N 1
ATOM 988 C CA . PRO A 1 128 ? -7.672 6.295 2.466 1.00 97.25 128 PRO A CA 1
ATOM 989 C C . PRO A 1 128 ? -7.421 7.724 2.962 1.00 97.25 128 PRO A C 1
ATOM 991 O O . PRO A 1 128 ? -6.279 8.161 2.997 1.00 97.25 128 PRO A O 1
ATOM 994 N N . ALA A 1 129 ? -8.469 8.429 3.405 1.00 97.38 129 ALA A N 1
ATOM 995 C CA . ALA A 1 129 ? -8.369 9.784 3.948 1.00 97.38 129 ALA A CA 1
ATOM 996 C C . ALA A 1 129 ? -7.640 9.855 5.304 1.00 97.38 129 ALA A C 1
ATOM 998 O O . ALA A 1 129 ? -7.204 10.931 5.694 1.00 97.38 129 ALA A O 1
ATOM 999 N N . LEU A 1 130 ? -7.513 8.724 6.011 1.00 98.12 130 LEU A N 1
ATOM 1000 C CA . LEU A 1 130 ? -6.750 8.624 7.259 1.00 98.12 130 LEU A CA 1
ATOM 1001 C C . LEU A 1 130 ? -5.281 8.241 7.018 1.00 98.12 130 LEU A C 1
ATOM 1003 O O . LEU A 1 130 ? -4.522 8.124 7.977 1.00 98.12 130 LEU A O 1
ATOM 1007 N N . MET A 1 131 ? -4.870 8.015 5.766 1.00 97.94 131 MET A N 1
ATOM 1008 C CA . MET A 1 131 ? -3.466 7.785 5.441 1.00 97.94 131 MET A CA 1
ATOM 1009 C C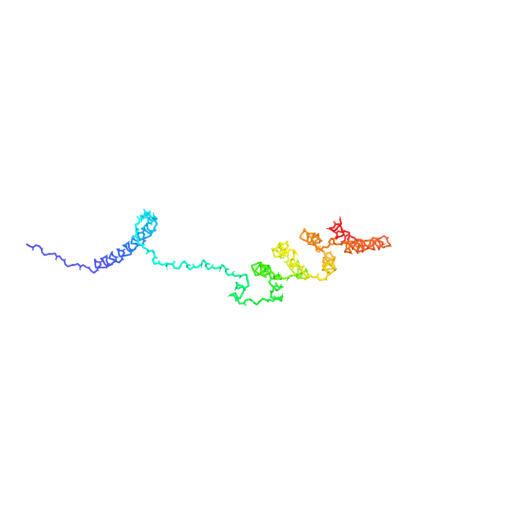 . MET A 1 131 ? -2.710 9.113 5.531 1.00 97.94 131 MET A C 1
ATOM 1011 O O . MET A 1 131 ? -2.911 10.002 4.705 1.00 97.94 131 MET A O 1
ATOM 1015 N N . ASP A 1 132 ? -1.840 9.233 6.529 1.00 96.38 132 ASP A N 1
ATOM 1016 C CA . ASP A 1 132 ? -1.052 10.432 6.808 1.00 96.38 132 ASP A CA 1
ATOM 1017 C C . ASP A 1 132 ? 0.431 10.066 6.901 1.00 96.38 132 ASP A C 1
ATOM 1019 O O . ASP A 1 132 ? 0.975 9.721 7.953 1.00 96.38 132 ASP A O 1
ATOM 1023 N N . GLU A 1 133 ? 1.090 10.091 5.748 1.00 96.12 133 GLU A N 1
ATOM 1024 C CA . GLU A 1 133 ? 2.528 9.901 5.637 1.00 96.12 133 GLU A CA 1
ATOM 1025 C C . GLU A 1 133 ? 3.102 10.897 4.629 1.00 96.12 133 GLU A C 1
ATOM 1027 O O . GLU A 1 133 ? 2.591 11.090 3.524 1.00 96.12 133 GLU A O 1
ATOM 1032 N N . VAL A 1 134 ? 4.219 11.527 4.992 1.00 93.75 134 VAL A N 1
ATOM 1033 C CA . VAL A 1 134 ? 4.914 12.464 4.110 1.00 93.75 134 VAL A CA 1
ATOM 1034 C C . VAL A 1 134 ? 5.701 11.681 3.059 1.00 93.75 134 VAL A C 1
ATOM 1036 O O . VAL A 1 134 ? 6.674 11.002 3.378 1.00 93.75 134 VAL A O 1
ATOM 1039 N N . LYS A 1 135 ? 5.338 11.844 1.780 1.00 91.75 135 LYS A N 1
ATOM 1040 C CA . LYS A 1 135 ? 5.987 11.187 0.620 1.00 91.75 135 LYS A CA 1
ATOM 1041 C C . LYS A 1 135 ? 5.961 9.640 0.703 1.00 91.75 135 LYS A C 1
ATOM 1043 O O . LYS A 1 135 ? 7.014 9.009 0.559 1.00 91.75 135 LYS A O 1
ATOM 1048 N N . PRO A 1 136 ? 4.775 9.017 0.823 1.00 93.94 136 PRO A N 1
ATOM 1049 C CA . PRO A 1 136 ? 4.636 7.589 1.145 1.00 93.94 136 PRO A CA 1
ATOM 1050 C C . PRO A 1 136 ? 5.172 6.659 0.040 1.00 93.94 136 PRO A C 1
ATOM 1052 O O . PRO A 1 136 ? 5.681 5.565 0.281 1.00 93.94 136 PRO A O 1
ATOM 1055 N N . CYS A 1 137 ? 5.124 7.119 -1.209 1.00 96.75 137 CYS A N 1
ATOM 1056 C CA . CYS A 1 137 ? 5.368 6.275 -2.375 1.00 96.75 137 CYS A CA 1
ATOM 1057 C C . CYS A 1 137 ? 6.818 5.898 -2.612 1.00 96.75 137 CYS A C 1
ATOM 1059 O O . CYS A 1 137 ? 7.082 4.833 -3.162 1.00 96.75 137 CYS A O 1
ATOM 1061 N N . ARG A 1 138 ? 7.779 6.742 -2.216 1.00 94.50 138 ARG A N 1
ATOM 1062 C CA . ARG A 1 138 ? 9.194 6.454 -2.491 1.00 94.50 138 ARG A CA 1
ATOM 1063 C C . ARG A 1 138 ? 9.622 5.163 -1.803 1.00 94.50 138 ARG A C 1
ATOM 1065 O O . ARG A 1 138 ? 10.277 4.328 -2.425 1.00 94.50 138 ARG A O 1
ATOM 1072 N N . ARG A 1 139 ? 9.264 5.023 -0.525 1.00 95.31 139 ARG A N 1
ATOM 1073 C CA . ARG A 1 139 ? 9.583 3.838 0.268 1.00 95.31 139 ARG A CA 1
ATOM 1074 C C . ARG A 1 139 ? 8.809 2.634 -0.261 1.00 95.31 139 ARG A C 1
ATOM 1076 O O . ARG A 1 139 ? 9.438 1.648 -0.625 1.00 95.31 139 ARG A O 1
ATOM 1083 N N . PHE A 1 140 ? 7.495 2.776 -0.428 1.00 97.44 140 PHE A N 1
ATOM 1084 C CA . PHE A 1 140 ? 6.628 1.702 -0.909 1.00 97.44 140 PHE A CA 1
ATOM 1085 C C . PHE A 1 140 ? 7.081 1.115 -2.257 1.00 97.44 140 PHE A C 1
ATOM 1087 O O . PHE A 1 140 ? 7.269 -0.092 -2.372 1.00 97.44 140 PHE A O 1
ATOM 1094 N N . ILE A 1 141 ? 7.352 1.964 -3.257 1.00 97.62 141 ILE A N 1
ATOM 1095 C CA . ILE A 1 141 ? 7.842 1.537 -4.579 1.00 97.62 141 ILE A CA 1
ATOM 1096 C C . ILE A 1 141 ? 9.221 0.872 -4.482 1.00 97.62 141 ILE A C 1
ATOM 1098 O O . ILE A 1 141 ? 9.485 -0.087 -5.208 1.00 97.62 141 ILE A O 1
ATOM 1102 N N . THR A 1 142 ? 10.104 1.356 -3.602 1.00 96.50 142 THR A N 1
ATOM 1103 C CA . THR A 1 142 ? 11.440 0.765 -3.409 1.00 96.50 142 THR A CA 1
ATOM 1104 C C . THR A 1 142 ? 11.333 -0.643 -2.825 1.00 96.50 142 THR A C 1
ATOM 1106 O O . THR A 1 142 ? 11.934 -1.563 -3.378 1.00 96.50 142 THR A O 1
ATOM 1109 N N . THR A 1 143 ? 10.541 -0.818 -1.763 1.00 96.62 143 THR A N 1
ATOM 1110 C CA . THR A 1 143 ? 10.286 -2.120 -1.130 1.00 96.62 143 THR A CA 1
ATOM 1111 C C . THR A 1 143 ? 9.653 -3.085 -2.134 1.00 96.62 143 THR A C 1
ATOM 1113 O O . THR A 1 143 ? 10.220 -4.137 -2.417 1.00 96.62 143 THR A O 1
ATOM 1116 N N . LEU A 1 144 ? 8.579 -2.662 -2.808 1.00 97.75 144 LEU A N 1
ATOM 1117 C CA . LEU A 1 144 ? 7.907 -3.449 -3.845 1.00 97.75 144 LEU A CA 1
ATOM 1118 C C . LEU A 1 144 ? 8.849 -3.854 -4.990 1.00 97.75 144 LEU A C 1
ATOM 1120 O O . LEU A 1 144 ? 8.852 -5.003 -5.427 1.00 97.75 144 LEU A O 1
ATOM 1124 N N . SER A 1 145 ? 9.684 -2.929 -5.469 1.00 97.62 145 SER A N 1
ATOM 1125 C CA . SER A 1 145 ? 10.668 -3.223 -6.516 1.00 97.62 145 SER A CA 1
ATOM 1126 C C . SER A 1 145 ? 11.680 -4.276 -6.063 1.00 97.62 145 SER A C 1
ATOM 1128 O O . SER A 1 145 ? 12.086 -5.122 -6.864 1.00 97.62 145 SER A O 1
ATOM 1130 N N . HIS A 1 146 ? 12.100 -4.225 -4.796 1.00 96.94 146 HIS A N 1
ATOM 1131 C CA . HIS A 1 146 ? 13.016 -5.204 -4.230 1.00 96.94 146 HIS A CA 1
ATOM 1132 C C . HIS A 1 146 ? 12.357 -6.583 -4.114 1.00 96.94 146 HIS A C 1
ATOM 1134 O O . HIS A 1 146 ? 12.924 -7.559 -4.608 1.00 96.94 146 HIS A O 1
ATOM 1140 N N . ASP A 1 147 ? 11.136 -6.658 -3.592 1.00 96.75 147 ASP A N 1
ATOM 1141 C CA . ASP A 1 147 ? 10.382 -7.910 -3.476 1.00 96.75 147 ASP A CA 1
ATOM 1142 C C . ASP A 1 147 ? 10.151 -8.553 -4.851 1.00 96.75 147 ASP A C 1
ATOM 1144 O O . ASP A 1 147 ? 10.402 -9.746 -5.049 1.00 96.75 147 ASP A O 1
ATOM 1148 N N . MET A 1 148 ? 9.784 -7.746 -5.853 1.00 97.75 148 MET A N 1
ATOM 1149 C CA . MET A 1 148 ? 9.659 -8.198 -7.241 1.00 97.75 148 MET A CA 1
ATOM 1150 C C . MET A 1 148 ? 10.990 -8.682 -7.824 1.00 97.75 148 MET A C 1
ATOM 1152 O O . MET A 1 148 ? 11.021 -9.628 -8.614 1.00 97.75 148 MET A O 1
ATOM 1156 N N . SER A 1 149 ? 12.111 -8.072 -7.429 1.00 97.25 149 SER A N 1
ATOM 1157 C CA . SER A 1 149 ? 13.446 -8.503 -7.859 1.00 97.25 149 SER A CA 1
ATOM 1158 C C . SER A 1 149 ? 13.845 -9.870 -7.287 1.00 97.25 149 SER A C 1
ATOM 1160 O O . SER A 1 149 ? 14.624 -10.581 -7.939 1.00 97.25 149 SER A O 1
ATOM 1162 N N . SER A 1 150 ? 13.266 -10.230 -6.134 1.00 96.19 150 SER A N 1
ATOM 1163 C CA . SER A 1 150 ? 13.386 -11.514 -5.430 1.00 96.19 150 SER A CA 1
ATOM 1164 C C . SER A 1 150 ? 12.351 -12.555 -5.884 1.00 96.19 150 SER A C 1
ATOM 1166 O O . SER A 1 150 ? 12.392 -13.696 -5.433 1.00 96.19 150 SER A O 1
ATOM 1168 N N . GLY A 1 151 ? 11.451 -12.192 -6.806 1.00 95.44 151 GLY A N 1
ATOM 1169 C CA . GLY A 1 151 ? 10.472 -13.096 -7.415 1.00 95.44 151 GLY A CA 1
ATOM 1170 C C . GLY A 1 151 ? 9.030 -12.918 -6.936 1.00 95.44 151 GLY A C 1
ATOM 1171 O O . GLY A 1 151 ? 8.154 -13.617 -7.447 1.00 95.44 151 GLY A O 1
ATOM 1172 N N . ALA A 1 152 ? 8.747 -11.992 -6.014 1.00 95.81 152 ALA A N 1
ATOM 1173 C CA . ALA A 1 152 ? 7.373 -11.716 -5.604 1.00 95.81 152 ALA A CA 1
ATOM 1174 C C . ALA A 1 152 ? 6.556 -11.121 -6.772 1.00 95.81 152 ALA A C 1
ATOM 1176 O O . ALA A 1 152 ? 7.059 -10.294 -7.540 1.00 95.81 152 ALA A O 1
ATOM 1177 N N . PRO A 1 153 ? 5.286 -11.515 -6.951 1.00 95.62 153 PRO A N 1
ATOM 1178 C CA . PRO A 1 153 ? 4.455 -10.958 -8.007 1.00 95.62 153 PRO A CA 1
ATOM 1179 C C . PRO A 1 153 ? 3.944 -9.555 -7.649 1.00 95.62 153 PRO A C 1
ATOM 1181 O O . PRO A 1 153 ? 3.587 -9.275 -6.505 1.00 95.62 153 PRO A O 1
ATOM 1184 N N . LEU A 1 154 ? 3.773 -8.703 -8.664 1.00 97.50 154 LEU A N 1
ATOM 1185 C CA . LEU A 1 154 ? 2.976 -7.480 -8.541 1.00 97.50 154 LEU A CA 1
ATOM 1186 C C . LEU A 1 154 ? 1.483 -7.844 -8.492 1.00 97.50 154 LEU A C 1
ATOM 1188 O O . LEU A 1 154 ? 0.828 -7.983 -9.528 1.00 97.50 154 LEU A O 1
ATOM 1192 N N . THR A 1 155 ? 0.955 -8.047 -7.286 1.00 97.38 155 THR A N 1
ATOM 1193 C CA . THR A 1 155 ? -0.449 -8.450 -7.080 1.00 97.38 155 THR A CA 1
ATOM 1194 C C . THR A 1 155 ? -1.442 -7.330 -7.414 1.00 97.38 155 THR A C 1
ATOM 1196 O O . THR A 1 155 ? -1.082 -6.155 -7.500 1.00 97.38 155 THR A O 1
ATOM 1199 N N . ALA A 1 156 ? -2.726 -7.682 -7.552 1.00 97.50 156 ALA A N 1
ATOM 1200 C CA . ALA A 1 156 ? -3.801 -6.700 -7.702 1.00 97.50 156 ALA A CA 1
ATOM 1201 C C . ALA A 1 156 ? -3.848 -5.710 -6.523 1.00 97.50 156 ALA A C 1
ATOM 1203 O O . ALA A 1 156 ? -3.999 -4.515 -6.748 1.00 97.50 156 ALA A O 1
ATOM 1204 N N . MET A 1 157 ? -3.619 -6.187 -5.292 1.00 97.94 157 MET A N 1
ATOM 1205 C CA . MET A 1 157 ? -3.578 -5.335 -4.099 1.00 97.94 157 MET A CA 1
ATOM 1206 C C . MET A 1 157 ? -2.476 -4.274 -4.197 1.00 97.94 157 MET A C 1
ATOM 1208 O O . MET A 1 157 ? -2.739 -3.101 -3.956 1.00 97.94 157 MET A O 1
ATOM 1212 N N . HIS A 1 158 ? -1.263 -4.652 -4.621 1.00 98.31 158 HIS A N 1
ATOM 1213 C CA . HIS A 1 158 ? -0.180 -3.685 -4.830 1.00 98.31 158 HIS A CA 1
ATOM 1214 C C . HIS A 1 158 ? -0.567 -2.616 -5.854 1.00 98.31 158 HIS A C 1
ATOM 1216 O O . HIS A 1 158 ? -0.339 -1.434 -5.616 1.00 98.31 158 HIS A O 1
ATOM 1222 N N . LYS A 1 159 ? -1.189 -3.016 -6.971 1.00 98.44 159 LYS A N 1
ATOM 1223 C CA . LYS A 1 159 ? -1.660 -2.076 -7.997 1.00 98.44 159 LYS A CA 1
ATOM 1224 C C . LYS A 1 159 ? -2.706 -1.113 -7.445 1.00 98.44 159 LYS A C 1
ATOM 1226 O O . LYS A 1 159 ? -2.576 0.082 -7.671 1.00 98.44 159 LYS A O 1
ATOM 1231 N N . THR A 1 160 ? -3.683 -1.602 -6.681 1.00 98.38 160 THR A N 1
ATOM 1232 C CA . THR A 1 160 ? -4.684 -0.738 -6.041 1.00 98.38 160 THR A CA 1
ATOM 1233 C C . THR A 1 160 ? -4.020 0.284 -5.123 1.00 98.38 160 THR A C 1
ATOM 1235 O O . THR A 1 160 ? -4.294 1.470 -5.245 1.00 98.38 160 THR A O 1
ATOM 1238 N N . TYR A 1 161 ? -3.075 -0.132 -4.279 1.00 98.50 161 TYR A N 1
ATOM 1239 C CA . TYR A 1 161 ? -2.337 0.791 -3.412 1.00 98.50 161 TYR A CA 1
ATOM 1240 C C . TYR A 1 161 ? -1.505 1.821 -4.191 1.00 98.50 161 TYR A C 1
ATOM 1242 O O . TYR A 1 161 ? -1.516 3.004 -3.851 1.00 98.50 161 TYR A O 1
ATOM 1250 N N . LEU A 1 162 ? -0.818 1.399 -5.256 1.00 98.44 162 LEU A N 1
ATOM 1251 C CA . LEU A 1 162 ? -0.098 2.305 -6.153 1.00 98.44 162 LEU A CA 1
ATOM 1252 C C . LEU A 1 162 ? -1.045 3.340 -6.779 1.00 98.44 162 LEU A C 1
ATOM 1254 O O . LEU A 1 162 ? -0.749 4.532 -6.762 1.00 98.44 162 LEU A O 1
ATOM 1258 N N . GLN A 1 163 ? -2.201 2.905 -7.276 1.00 98.00 163 GLN A N 1
ATOM 1259 C CA . GLN A 1 163 ? -3.201 3.779 -7.891 1.00 98.00 163 GLN A CA 1
ATOM 1260 C C . GLN A 1 163 ? -3.804 4.765 -6.889 1.00 98.00 163 GLN A C 1
ATOM 1262 O O . GLN A 1 163 ? -3.979 5.942 -7.205 1.00 98.00 163 GLN A O 1
ATOM 1267 N N . THR A 1 164 ? -4.093 4.302 -5.671 1.00 97.69 164 THR A N 1
ATOM 1268 C CA . THR A 1 164 ? -4.699 5.128 -4.624 1.00 97.69 164 THR A CA 1
ATOM 1269 C C . THR A 1 164 ? -3.732 6.180 -4.087 1.00 97.69 164 THR A C 1
ATOM 1271 O O . THR A 1 164 ? -4.145 7.314 -3.864 1.00 97.69 164 THR A O 1
ATOM 1274 N N . PHE A 1 165 ? -2.458 5.836 -3.876 1.00 97.12 165 PHE A N 1
ATOM 1275 C CA . PHE A 1 165 ? -1.541 6.702 -3.124 1.00 97.12 165 PHE A CA 1
ATOM 1276 C C . PHE A 1 165 ? -0.399 7.300 -3.956 1.00 97.12 165 PHE A C 1
ATOM 1278 O O . PHE A 1 165 ? 0.201 8.287 -3.531 1.00 97.12 165 PHE A O 1
ATOM 1285 N N . CYS A 1 166 ? -0.087 6.740 -5.130 1.00 97.56 166 CYS A N 1
ATOM 1286 C CA . CYS A 1 166 ? 1.151 7.020 -5.871 1.00 97.56 166 CYS A CA 1
ATOM 1287 C C . CYS A 1 166 ? 0.970 7.588 -7.277 1.00 97.56 166 CYS A C 1
ATOM 1289 O O . CYS A 1 166 ? 1.927 7.642 -8.046 1.00 97.56 166 CYS A O 1
ATOM 1291 N N . THR A 1 167 ? -0.217 8.102 -7.579 1.00 97.00 167 THR A N 1
ATOM 1292 C CA . THR A 1 167 ? -0.570 8.728 -8.864 1.00 97.00 167 THR A CA 1
ATOM 1293 C C . THR A 1 167 ? -0.330 10.240 -8.896 1.00 97.00 167 THR A C 1
ATOM 1295 O O . THR A 1 167 ? -0.654 10.911 -9.874 1.00 97.00 167 THR A O 1
ATOM 1298 N N . VAL A 1 168 ? 0.274 10.814 -7.848 1.00 95.31 168 VAL A N 1
ATOM 1299 C CA . VAL A 1 168 ? 0.610 12.246 -7.833 1.00 95.31 168 VAL A CA 1
ATOM 1300 C C . VAL A 1 168 ? 1.676 12.569 -8.897 1.00 95.31 168 VAL A C 1
ATOM 1302 O O . VAL A 1 168 ? 2.643 11.810 -9.029 1.00 95.31 168 VAL A O 1
ATOM 1305 N N . PRO A 1 169 ? 1.587 13.713 -9.610 1.00 96.75 169 PRO A N 1
ATOM 1306 C CA . PRO A 1 169 ? 2.450 13.998 -10.763 1.00 96.75 169 PRO A CA 1
ATOM 1307 C C . PRO A 1 169 ? 3.951 13.864 -10.484 1.00 96.75 169 PRO A C 1
ATOM 1309 O O . PRO A 1 169 ? 4.688 13.286 -11.275 1.00 96.75 169 PRO A O 1
ATOM 1312 N N . ALA A 1 170 ? 4.412 14.330 -9.320 1.00 95.88 170 ALA A N 1
ATOM 1313 C CA . ALA A 1 170 ? 5.820 14.232 -8.939 1.00 95.88 170 ALA A CA 1
ATOM 1314 C C . ALA A 1 170 ? 6.318 12.777 -8.810 1.00 9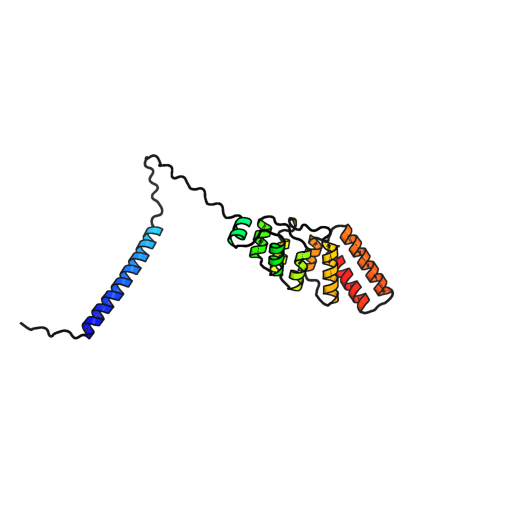5.88 170 ALA A C 1
ATOM 1316 O O . ALA A 1 170 ? 7.481 12.497 -9.103 1.00 95.88 170 ALA A O 1
ATOM 1317 N N . VAL A 1 171 ? 5.457 11.849 -8.379 1.00 97.06 171 VAL A N 1
ATOM 1318 C CA . VAL A 1 171 ? 5.792 10.420 -8.275 1.00 97.06 171 VAL A CA 1
ATOM 1319 C C . VAL A 1 171 ? 5.786 9.778 -9.659 1.00 97.06 171 VAL A C 1
ATOM 1321 O O . VAL A 1 171 ? 6.743 9.082 -9.992 1.00 97.06 171 VAL A O 1
ATOM 1324 N N . VAL A 1 172 ? 4.780 10.080 -10.484 1.00 97.88 172 VAL A N 1
ATOM 1325 C CA . VAL A 1 172 ? 4.669 9.563 -11.858 1.00 97.88 172 VAL A CA 1
ATOM 1326 C C . VAL A 1 172 ? 5.874 9.981 -12.704 1.00 97.88 172 VAL A C 1
ATOM 1328 O O . VAL A 1 172 ? 6.534 9.124 -13.287 1.00 97.88 172 VAL A O 1
ATOM 1331 N N . THR A 1 173 ? 6.247 11.266 -12.699 1.00 97.81 173 THR A N 1
ATOM 1332 C CA . THR A 1 173 ? 7.420 11.767 -13.441 1.00 97.81 173 THR A CA 1
ATOM 1333 C C . THR A 1 173 ? 8.718 11.108 -12.975 1.00 97.81 173 THR A C 1
ATOM 1335 O O . THR A 1 173 ? 9.572 10.749 -13.787 1.00 97.81 173 THR A O 1
ATOM 1338 N N . ARG A 1 174 ? 8.881 10.911 -11.661 1.00 96.81 174 ARG A N 1
ATOM 1339 C CA . ARG A 1 174 ? 10.052 10.213 -11.118 1.00 96.81 174 ARG A CA 1
ATOM 1340 C C . ARG A 1 174 ? 10.097 8.758 -11.591 1.00 96.81 174 ARG A C 1
ATOM 1342 O O . ARG A 1 174 ? 11.156 8.289 -11.996 1.00 96.81 174 ARG A O 1
ATOM 1349 N N . GLN A 1 175 ? 8.967 8.060 -11.553 1.00 98.00 175 GLN A N 1
ATOM 1350 C CA . GLN A 1 175 ? 8.882 6.663 -11.971 1.00 98.00 175 GLN A CA 1
ATOM 1351 C C . GLN A 1 175 ? 9.110 6.498 -13.480 1.00 98.00 175 GLN A C 1
ATOM 1353 O O . GLN A 1 175 ? 9.768 5.546 -13.905 1.00 98.00 175 GLN A O 1
ATOM 1358 N N . GLN A 1 176 ? 8.641 7.452 -14.287 1.00 98.19 176 GLN A N 1
ATOM 1359 C CA . GLN A 1 176 ? 8.947 7.522 -15.714 1.00 98.19 176 GLN A CA 1
ATOM 1360 C C . GLN A 1 176 ? 10.459 7.628 -15.939 1.00 98.19 176 GLN A C 1
ATOM 1362 O O . GLN A 1 176 ? 11.033 6.839 -16.688 1.00 98.19 176 GLN A O 1
ATOM 1367 N N . HIS A 1 177 ? 11.124 8.555 -15.240 1.00 98.06 177 HIS A N 1
ATOM 1368 C CA . HIS A 1 177 ? 12.574 8.711 -15.325 1.00 98.06 177 HIS A CA 1
ATOM 1369 C C . HIS A 1 177 ? 13.319 7.427 -14.918 1.00 98.06 177 HIS A C 1
ATOM 1371 O O . HIS A 1 177 ? 14.208 6.978 -15.640 1.00 98.06 177 HIS A O 1
ATOM 1377 N N . ASP A 1 178 ? 12.941 6.798 -13.801 1.00 97.00 178 ASP A N 1
ATOM 1378 C CA . ASP A 1 178 ? 13.557 5.548 -13.331 1.00 97.00 178 ASP A CA 1
ATOM 1379 C C . ASP A 1 178 ? 13.384 4.404 -14.360 1.00 97.00 178 ASP A C 1
ATOM 1381 O O . ASP A 1 178 ? 14.309 3.610 -14.584 1.00 97.00 178 ASP A O 1
ATOM 1385 N N . THR A 1 179 ? 12.241 4.365 -15.053 1.00 98.19 179 THR A N 1
ATOM 1386 C CA . THR A 1 179 ? 11.948 3.408 -16.134 1.00 98.19 179 THR A CA 1
ATOM 1387 C C . THR A 1 179 ? 12.806 3.662 -17.374 1.00 98.19 179 THR A C 1
ATOM 1389 O O . THR A 1 179 ? 13.396 2.720 -17.909 1.00 98.19 179 THR A O 1
ATOM 1392 N N . GLU A 1 180 ? 12.963 4.918 -17.800 1.00 98.19 180 GLU A N 1
ATOM 1393 C CA . GLU A 1 180 ? 13.845 5.265 -18.923 1.00 98.19 180 GLU A CA 1
ATOM 1394 C C . GLU A 1 180 ? 15.312 4.934 -18.622 1.00 98.19 180 GLU A C 1
ATOM 1396 O O . GLU A 1 180 ? 16.003 4.332 -19.445 1.00 98.19 180 GLU A O 1
ATOM 1401 N N . GLN A 1 181 ? 15.787 5.211 -17.405 1.00 97.88 181 GLN A N 1
ATOM 1402 C CA . GLN A 1 181 ? 17.138 4.823 -16.990 1.00 97.88 181 GLN A CA 1
ATOM 1403 C C . GLN A 1 181 ? 17.326 3.300 -16.974 1.00 97.88 181 GLN A C 1
ATOM 1405 O O . GLN A 1 181 ? 18.399 2.787 -17.308 1.00 97.88 181 GLN A O 1
ATOM 1410 N N . ALA A 1 182 ? 16.304 2.533 -16.585 1.00 97.38 182 ALA A N 1
ATOM 1411 C CA . ALA A 1 182 ? 16.345 1.076 -16.689 1.00 97.38 182 ALA A CA 1
ATOM 1412 C C . ALA A 1 182 ? 16.393 0.608 -18.155 1.00 97.38 182 ALA A C 1
ATOM 1414 O O . ALA A 1 182 ? 17.133 -0.327 -18.474 1.00 97.38 182 ALA A O 1
ATOM 1415 N N . ARG A 1 183 ? 15.671 1.287 -19.055 1.00 98.19 183 ARG A N 1
ATOM 1416 C CA . ARG A 1 183 ? 15.660 0.989 -20.492 1.00 98.19 183 ARG A CA 1
ATOM 1417 C C . ARG A 1 183 ? 17.027 1.226 -21.122 1.00 98.19 183 ARG A C 1
ATOM 1419 O O . ARG A 1 183 ? 17.546 0.322 -21.776 1.00 98.19 183 ARG A O 1
ATOM 1426 N N . LEU A 1 184 ? 17.645 2.376 -20.854 1.00 98.12 184 LEU A N 1
ATOM 1427 C CA . LEU A 1 184 ? 18.993 2.700 -21.329 1.00 98.12 184 LEU A CA 1
ATOM 1428 C C . LEU A 1 184 ? 20.027 1.670 -20.847 1.00 98.12 184 LEU A C 1
ATOM 1430 O O . LEU A 1 184 ? 20.826 1.178 -21.642 1.00 98.12 184 LEU A O 1
ATOM 1434 N N . ARG A 1 185 ? 19.973 1.260 -19.570 1.00 97.25 185 ARG A N 1
ATOM 1435 C CA . ARG A 1 185 ? 20.862 0.213 -19.027 1.00 97.25 185 ARG A CA 1
ATOM 1436 C C . ARG A 1 185 ? 20.681 -1.136 -19.722 1.00 97.25 185 ARG A C 1
ATOM 1438 O O . ARG A 1 185 ? 21.670 -1.809 -20.011 1.00 97.25 185 ARG A O 1
ATOM 1445 N N . ALA A 1 186 ? 19.440 -1.534 -20.000 1.00 97.50 186 ALA A N 1
ATOM 1446 C CA . ALA A 1 186 ? 19.145 -2.784 -20.697 1.00 97.50 186 ALA A CA 1
ATOM 1447 C C . ALA A 1 186 ? 19.582 -2.763 -22.169 1.00 97.50 186 ALA A C 1
ATOM 1449 O O . ALA A 1 186 ? 20.041 -3.788 -22.669 1.00 97.50 186 ALA A O 1
ATOM 1450 N N . GLN A 1 187 ? 19.485 -1.612 -22.842 1.00 96.94 187 GLN A N 1
ATOM 1451 C CA . GLN A 1 187 ? 19.976 -1.429 -24.211 1.00 96.94 187 GLN A CA 1
ATOM 1452 C C . GLN A 1 187 ? 21.507 -1.447 -24.272 1.00 96.94 187 GLN A C 1
ATOM 1454 O O . GLN A 1 187 ? 22.077 -2.145 -25.105 1.00 96.94 187 GLN A O 1
ATOM 1459 N N . ALA A 1 188 ? 22.174 -0.735 -23.360 1.00 97.56 188 ALA A N 1
ATOM 1460 C CA . ALA A 1 188 ? 23.633 -0.679 -23.305 1.00 97.56 188 ALA A CA 1
ATOM 1461 C C . ALA A 1 188 ? 24.262 -2.027 -22.912 1.00 97.56 188 ALA A C 1
ATOM 1463 O O . ALA A 1 188 ? 25.308 -2.406 -23.435 1.00 97.56 188 ALA A O 1
ATOM 1464 N N . ARG A 1 189 ? 23.632 -2.766 -21.986 1.00 96.75 189 ARG A N 1
ATOM 1465 C CA . ARG A 1 189 ? 24.087 -4.091 -21.544 1.00 96.75 189 ARG A CA 1
ATOM 1466 C C . ARG A 1 189 ? 22.889 -5.032 -21.346 1.00 96.75 189 ARG A C 1
ATOM 1468 O O . ARG A 1 189 ? 22.284 -5.020 -20.271 1.00 96.75 189 ARG A O 1
ATOM 1475 N N . PRO A 1 190 ? 22.561 -5.897 -22.319 1.00 94.88 190 PRO A N 1
ATOM 1476 C CA . PRO A 1 190 ? 21.351 -6.725 -22.291 1.00 94.88 190 PRO A CA 1
ATOM 1477 C C . PRO A 1 190 ? 21.486 -7.993 -21.422 1.00 94.88 190 PRO A C 1
ATOM 1479 O O . PRO A 1 190 ? 21.270 -9.110 -21.893 1.00 94.88 190 PRO A O 1
ATOM 1482 N N . SER A 1 191 ? 21.819 -7.836 -20.137 1.00 96.81 191 SER A N 1
ATOM 1483 C CA . SER A 1 191 ? 21.869 -8.935 -19.160 1.00 96.81 191 SER A CA 1
ATOM 1484 C C . SER A 1 191 ? 20.477 -9.338 -18.654 1.00 96.81 191 SER A C 1
ATOM 1486 O O . SER A 1 191 ? 19.518 -8.567 -18.746 1.00 96.81 191 SER A O 1
ATOM 1488 N N . ALA A 1 192 ? 20.366 -10.540 -18.077 1.00 96.75 192 ALA A N 1
ATOM 1489 C CA . ALA A 1 192 ? 19.140 -10.992 -17.415 1.00 96.75 192 ALA A CA 1
ATOM 1490 C C . ALA A 1 192 ? 18.705 -10.026 -16.297 1.00 96.75 192 ALA A C 1
ATOM 1492 O O . ALA A 1 192 ? 17.530 -9.675 -16.216 1.00 96.75 192 ALA A O 1
ATOM 1493 N N . ASP A 1 193 ? 19.658 -9.521 -15.509 1.00 95.81 193 ASP A N 1
ATOM 1494 C CA . ASP A 1 193 ? 19.383 -8.562 -14.436 1.00 95.81 193 ASP A CA 1
ATOM 1495 C C . ASP A 1 193 ? 18.849 -7.229 -14.958 1.00 95.81 193 ASP A C 1
ATOM 1497 O O . ASP A 1 193 ? 17.854 -6.723 -14.441 1.00 95.81 193 ASP A O 1
ATOM 1501 N N . ASN A 1 194 ? 19.447 -6.669 -16.014 1.00 97.06 194 ASN A N 1
ATOM 1502 C CA . ASN A 1 194 ? 18.978 -5.401 -16.571 1.00 97.06 194 ASN A CA 1
ATOM 1503 C C . ASN A 1 194 ? 17.587 -5.543 -17.203 1.00 97.06 194 ASN A C 1
ATOM 1505 O O . ASN A 1 194 ? 16.739 -4.669 -17.025 1.00 97.06 194 ASN A O 1
ATOM 1509 N N . LYS A 1 195 ? 17.314 -6.668 -17.878 1.00 97.56 195 LYS A N 1
ATOM 1510 C CA . LYS A 1 195 ? 15.972 -6.989 -18.392 1.00 97.56 195 LYS A CA 1
ATOM 1511 C C . LYS A 1 195 ? 14.956 -7.148 -17.257 1.00 97.56 195 LYS A C 1
ATOM 1513 O O . LYS A 1 195 ? 13.840 -6.643 -17.370 1.00 97.56 195 LYS A O 1
ATOM 1518 N N . LYS A 1 196 ? 15.343 -7.804 -16.155 1.00 97.25 196 LYS A N 1
ATOM 1519 C CA . LYS A 1 196 ? 14.511 -7.958 -14.952 1.00 97.25 196 LYS A CA 1
ATOM 1520 C C . LYS A 1 196 ? 14.146 -6.596 -14.363 1.00 97.25 196 LYS A C 1
ATOM 1522 O O . LYS A 1 196 ? 12.966 -6.316 -14.182 1.00 97.25 196 LYS A O 1
ATOM 1527 N N . TRP A 1 197 ? 15.131 -5.731 -14.128 1.00 97.00 197 TRP A N 1
ATOM 1528 C CA . TRP A 1 197 ? 14.890 -4.394 -13.583 1.00 97.00 197 TRP A CA 1
ATOM 1529 C C . TRP A 1 197 ? 14.040 -3.520 -14.505 1.00 97.00 197 TRP A C 1
ATOM 1531 O O . TRP A 1 197 ? 13.127 -2.861 -14.017 1.00 97.00 197 TRP A O 1
ATOM 1541 N N . LEU A 1 198 ? 14.268 -3.556 -15.822 1.00 98.31 198 LEU A N 1
ATOM 1542 C CA . LEU A 1 198 ? 13.408 -2.858 -16.782 1.00 98.31 198 LEU A CA 1
ATOM 1543 C C . LEU A 1 198 ? 11.953 -3.333 -16.685 1.00 98.31 198 LEU A C 1
ATOM 1545 O O . LEU A 1 198 ? 11.047 -2.503 -16.627 1.00 98.31 198 LEU A O 1
ATOM 1549 N N . LYS A 1 199 ? 11.722 -4.650 -16.618 1.00 98.31 199 LYS A N 1
ATOM 1550 C CA . LYS A 1 199 ? 10.374 -5.215 -16.468 1.00 98.31 199 LYS A CA 1
ATOM 1551 C C . LYS A 1 199 ? 9.700 -4.743 -15.177 1.00 98.31 199 LYS A C 1
ATOM 1553 O O . LYS A 1 199 ? 8.528 -4.388 -15.215 1.00 98.31 199 LYS A O 1
ATOM 1558 N N . ILE A 1 200 ? 10.429 -4.722 -14.059 1.00 98.38 200 ILE A N 1
ATOM 1559 C CA . ILE A 1 200 ? 9.913 -4.265 -12.757 1.00 98.38 200 ILE A CA 1
ATOM 1560 C C . ILE A 1 200 ? 9.527 -2.785 -12.817 1.00 98.38 200 ILE A C 1
ATOM 1562 O O . ILE A 1 200 ? 8.399 -2.440 -12.479 1.00 98.38 200 ILE A O 1
ATOM 1566 N N . GLN A 1 201 ? 10.437 -1.923 -13.282 1.00 98.12 201 GLN A N 1
ATOM 1567 C CA . GLN A 1 201 ? 10.186 -0.480 -13.334 1.00 98.12 201 GLN A CA 1
ATOM 1568 C C . GLN A 1 201 ? 9.032 -0.134 -14.280 1.00 98.12 201 GLN A C 1
ATOM 1570 O O . GLN A 1 201 ? 8.178 0.668 -13.909 1.00 98.12 201 GLN A O 1
ATOM 1575 N N . SER A 1 202 ? 8.957 -0.809 -15.435 1.00 98.38 202 SER A N 1
ATOM 1576 C CA . SER A 1 202 ? 7.845 -0.642 -16.382 1.00 98.38 202 SER A CA 1
ATOM 1577 C C . SER A 1 202 ? 6.520 -1.073 -15.752 1.00 98.38 202 SER A C 1
ATOM 1579 O O . SER A 1 202 ? 5.574 -0.304 -15.752 1.00 98.38 202 SER A O 1
ATOM 1581 N N . ALA A 1 203 ? 6.466 -2.245 -15.109 1.00 98.50 203 ALA A N 1
ATOM 1582 C CA . ALA A 1 203 ? 5.234 -2.739 -14.494 1.00 98.50 203 ALA A CA 1
ATOM 1583 C C . ALA A 1 203 ? 4.704 -1.842 -13.359 1.00 98.50 203 ALA A C 1
ATOM 1585 O O . ALA A 1 203 ? 3.493 -1.766 -13.161 1.00 98.50 203 ALA A O 1
ATOM 1586 N N . ILE A 1 204 ? 5.592 -1.188 -12.601 1.00 98.38 204 ILE A N 1
ATOM 1587 C CA . ILE A 1 204 ? 5.195 -0.216 -11.573 1.00 98.38 204 ILE A CA 1
ATOM 1588 C C . ILE A 1 204 ? 4.744 1.095 -12.221 1.00 98.38 204 ILE A C 1
ATOM 1590 O O . ILE A 1 204 ? 3.749 1.663 -11.781 1.00 98.38 204 ILE A O 1
ATOM 1594 N N . TYR A 1 205 ? 5.442 1.564 -13.260 1.00 98.25 205 TYR A N 1
ATOM 1595 C CA . TYR A 1 205 ? 5.050 2.761 -14.004 1.00 98.25 205 TYR A CA 1
ATOM 1596 C C . TYR A 1 205 ? 3.660 2.609 -14.631 1.00 98.25 205 TYR A C 1
ATOM 1598 O O . TYR A 1 205 ? 2.797 3.440 -14.375 1.00 98.25 205 TYR A O 1
ATOM 1606 N N . ASP A 1 206 ? 3.412 1.494 -15.320 1.00 98.12 206 ASP A N 1
ATOM 1607 C CA . ASP A 1 206 ? 2.123 1.154 -15.939 1.00 98.12 206 ASP A CA 1
ATOM 1608 C C . ASP A 1 206 ? 0.978 1.021 -14.913 1.00 98.12 206 ASP A C 1
ATOM 1610 O O . ASP A 1 206 ? -0.197 1.018 -15.267 1.00 98.12 206 ASP A O 1
ATOM 1614 N N . ALA A 1 207 ? 1.289 0.840 -13.625 1.00 97.88 207 ALA A N 1
ATOM 1615 C CA . ALA A 1 207 ? 0.273 0.784 -12.577 1.00 97.88 207 ALA A CA 1
ATOM 1616 C C . ALA A 1 207 ? -0.174 2.178 -12.107 1.00 97.88 207 ALA A C 1
ATOM 1618 O O . ALA A 1 207 ? -1.249 2.286 -11.519 1.00 97.88 207 ALA A O 1
ATOM 1619 N N . ILE A 1 208 ? 0.634 3.221 -12.331 1.00 97.19 208 ILE A N 1
ATOM 1620 C CA . ILE A 1 208 ? 0.377 4.595 -11.863 1.00 97.19 208 ILE A CA 1
ATOM 1621 C C . ILE A 1 208 ? 0.208 5.617 -12.997 1.00 97.19 208 ILE A C 1
ATOM 1623 O O . ILE A 1 208 ? -0.043 6.788 -12.704 1.00 97.19 208 ILE A O 1
ATOM 1627 N N . HIS A 1 209 ? 0.362 5.197 -14.255 1.00 93.19 209 HIS A N 1
ATOM 1628 C CA . HIS A 1 209 ? 0.187 5.997 -15.466 1.00 93.19 209 HIS A CA 1
ATOM 1629 C C . HIS A 1 209 ? -0.790 5.303 -16.414 1.00 93.19 209 HIS A C 1
ATOM 1631 O O . HIS A 1 209 ? -1.691 6.013 -16.914 1.00 93.19 209 HIS A O 1
#

Organism: Salmonella enterica (NCBI:txid28901)